Protein AF-A0A1I6TEQ2-F1 (afdb_monomer)

InterPro domains:
  IPR000489 Pterin-binding domain [PF00809] (19-227)
  IPR000489 Pterin-binding domain [PS00792] (18-33)
  IPR000489 Pterin-binding domain [PS00793] (52-65)
  IPR000489 Pterin-binding domain [PS50972] (16-238)
  IPR006390 Dihydropteroate synthase domain [TIGR01496] (18-224)
  IPR011005 Dihydropteroate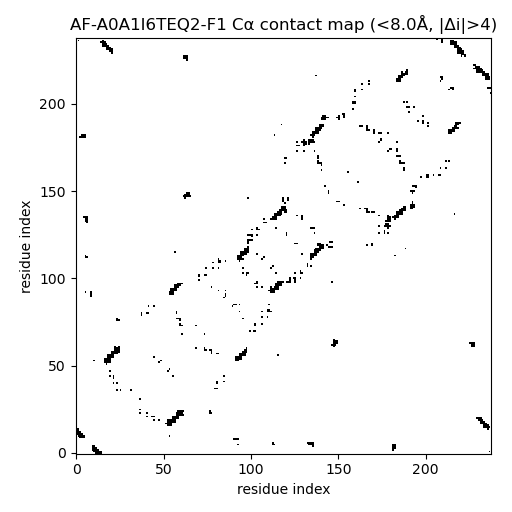 synthase-like superfamily [G3DSA:3.20.20.20] (4-232)
  IPR011005 Dihydropteroate synthase-like superfamily [SSF51717] (9-224)
  IPR045031 Dihydropteroate synthase-like [PTHR20941] (13-222)

Solvent-accessible surface area (backbone atoms only — not comparable to full-atom values): 12936 Å² total; per-residue (Å²): 114,56,72,36,38,30,68,88,42,71,50,83,33,90,62,61,50,35,38,38,65,46,73,42,53,85,64,96,83,64,97,67,56,71,67,52,56,49,53,53,49,52,52,51,49,55,48,39,50,74,76,60,42,58,28,41,33,41,25,29,67,71,67,46,62,72,81,89,73,53,68,65,61,32,43,71,37,39,47,69,55,49,46,52,47,47,69,77,37,72,79,58,45,33,30,34,45,52,58,46,40,74,51,49,51,54,44,45,73,65,63,39,19,29,39,35,20,69,48,46,58,73,34,80,52,39,49,57,45,25,21,75,67,37,19,10,39,39,20,19,26,26,81,84,56,61,87,40,55,77,68,75,84,61,82,65,98,51,59,55,62,49,35,46,52,55,15,51,52,47,42,53,51,30,38,74,64,50,19,45,69,54,22,41,30,31,24,63,41,58,75,37,41,43,49,73,67,57,36,50,48,39,64,77,46,45,65,65,52,36,73,68,74,45,52,32,50,41,65,47,52,89,64,97,65,100,57,87,58,65,57,60,22,50,29,54,76,131

Sequence (238 aa):
MLELAFRGRTVVSDRALIMAIVNRTPDSFYDHGATFAEDRAREAIAHAVAEGADVLDIGGIPASPGPEVTVEEELDRVLPTLEWTREEFPDLVISIDTYRHEVADVVCRAGADLLNDTWQGYDPKMLEVAAKYGAGYVCSHTGGLQPRTDPTRPQYDDVVADVITETTSLAEKAVALGVPREGVLIDPAIDFGKNTYQSLEILGRLQEMIDTGWPVLMAMSTTRTSSARRSASSWTTG

Structure (mmCIF, N/CA/C/O backbone):
data_AF-A0A1I6TEQ2-F1
#
_entry.id   AF-A0A1I6TEQ2-F1
#
loop_
_atom_site.group_PDB
_atom_site.id
_atom_site.type_symbol
_atom_site.label_atom_id
_atom_site.label_alt_id
_atom_site.label_comp_id
_atom_site.label_asym_id
_atom_site.label_entity_id
_atom_site.label_seq_id
_atom_site.pdbx_PDB_ins_code
_atom_site.Cartn_x
_atom_site.Cartn_y
_atom_site.Cartn_z
_atom_site.occupancy
_atom_site.B_iso_or_equiv
_atom_site.auth_seq_id
_atom_site.aut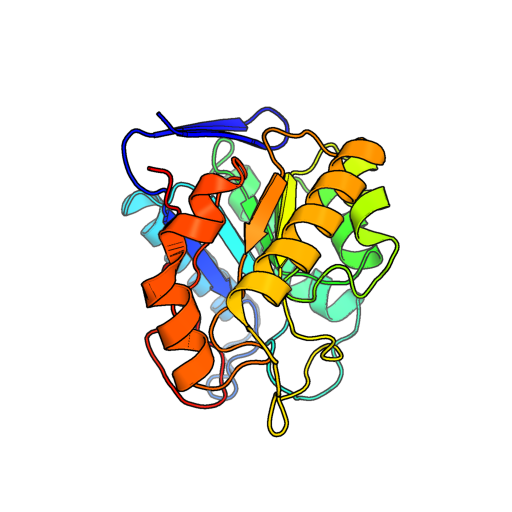h_comp_id
_atom_site.auth_asym_id
_atom_site.auth_atom_id
_atom_site.pdbx_PDB_model_num
ATOM 1 N N . MET A 1 1 ? -12.244 11.591 15.175 1.00 68.31 1 MET A N 1
ATOM 2 C CA . MET A 1 1 ? -11.121 12.052 14.336 1.00 68.31 1 MET A CA 1
ATOM 3 C C . MET A 1 1 ? -10.260 10.847 14.060 1.00 68.31 1 MET A C 1
ATOM 5 O O . MET A 1 1 ? -9.958 10.123 15.002 1.00 68.31 1 MET A O 1
ATOM 9 N N . LEU A 1 2 ? -9.955 10.616 12.789 1.00 76.19 2 LEU A N 1
ATOM 10 C CA . LEU A 1 2 ? -9.024 9.587 12.360 1.00 76.19 2 LEU A CA 1
ATOM 11 C C . LEU A 1 2 ? -7.610 10.079 12.671 1.00 76.19 2 LEU A C 1
ATOM 13 O O . LEU A 1 2 ? -7.235 11.175 12.255 1.00 76.19 2 LEU A O 1
ATOM 17 N N . GLU A 1 3 ? -6.858 9.280 13.415 1.00 87.56 3 GLU A N 1
ATOM 18 C CA . GLU A 1 3 ? -5.454 9.527 13.724 1.00 87.56 3 GLU A CA 1
ATOM 19 C C . GLU A 1 3 ? -4.662 8.296 13.291 1.00 87.56 3 GLU A C 1
ATOM 21 O O . GLU A 1 3 ? -4.842 7.206 13.834 1.00 87.56 3 GLU A O 1
ATOM 26 N N . LEU A 1 4 ? -3.829 8.476 12.270 1.00 91.06 4 LEU A N 1
ATOM 27 C CA . LEU A 1 4 ? -2.920 7.453 11.760 1.00 91.06 4 LEU A CA 1
ATOM 28 C C . LEU A 1 4 ? -1.489 7.904 11.989 1.00 91.06 4 LEU A C 1
ATOM 30 O O . LEU A 1 4 ? -1.213 9.101 11.886 1.00 91.06 4 LEU A O 1
ATOM 34 N N . ALA A 1 5 ? -0.575 6.966 12.236 1.00 92.88 5 ALA A N 1
ATOM 35 C CA . ALA A 1 5 ? 0.844 7.289 12.298 1.00 92.88 5 ALA A CA 1
ATOM 36 C C . ALA A 1 5 ? 1.696 6.313 11.487 1.00 92.88 5 ALA A C 1
ATOM 38 O O . ALA A 1 5 ? 1.574 5.095 11.596 1.00 92.88 5 ALA A O 1
ATOM 39 N N . PHE A 1 6 ? 2.609 6.880 10.704 1.00 93.81 6 PHE A N 1
ATOM 40 C CA . PHE A 1 6 ? 3.504 6.158 9.812 1.00 93.81 6 PHE A CA 1
ATOM 41 C C . PHE A 1 6 ? 4.936 6.617 10.065 1.00 93.81 6 PHE A C 1
ATOM 43 O O . PHE A 1 6 ? 5.311 7.738 9.719 1.00 93.81 6 PHE A O 1
ATOM 50 N N . ARG A 1 7 ? 5.738 5.778 10.732 1.00 93.31 7 ARG A N 1
ATOM 51 C CA . ARG A 1 7 ? 7.148 6.073 11.065 1.00 93.31 7 ARG A CA 1
ATOM 52 C C . ARG A 1 7 ? 7.358 7.455 11.708 1.00 93.31 7 ARG A C 1
ATOM 54 O O . ARG A 1 7 ? 8.306 8.166 11.386 1.00 93.31 7 ARG A O 1
ATOM 61 N N . GLY A 1 8 ? 6.461 7.835 12.621 1.00 87.62 8 GLY A N 1
ATOM 62 C CA . GLY A 1 8 ? 6.505 9.113 13.343 1.00 87.62 8 GLY A CA 1
ATOM 63 C C . GLY A 1 8 ? 5.816 10.291 12.644 1.00 87.62 8 GLY A C 1
ATOM 64 O O . GLY A 1 8 ? 5.765 11.372 13.225 1.00 87.62 8 GLY A O 1
ATOM 65 N N . ARG A 1 9 ? 5.259 10.102 11.440 1.00 92.38 9 ARG A N 1
ATOM 66 C CA . ARG A 1 9 ? 4.391 11.087 10.776 1.00 92.38 9 ARG A CA 1
ATOM 67 C C . ARG A 1 9 ? 2.942 10.794 11.109 1.00 92.38 9 ARG A C 1
ATOM 69 O O . ARG A 1 9 ? 2.446 9.725 10.759 1.00 92.38 9 ARG A O 1
ATOM 76 N N . THR A 1 10 ? 2.281 11.731 11.775 1.00 90.56 10 THR A N 1
ATOM 77 C CA . THR A 1 10 ? 0.880 11.588 12.174 1.00 90.56 10 THR A CA 1
ATOM 78 C C . THR A 1 10 ? -0.027 12.347 11.218 1.00 90.56 10 THR A C 1
ATOM 80 O O . THR A 1 10 ? 0.210 13.523 10.942 1.00 90.56 10 THR A O 1
ATOM 83 N N . VAL A 1 11 ? -1.096 11.698 10.759 1.00 86.06 11 VAL A N 1
ATOM 84 C CA . VAL A 1 11 ? -2.132 12.316 9.931 1.00 86.06 11 VAL A CA 1
ATOM 85 C C . VAL A 1 11 ? -3.424 12.464 10.743 1.00 86.06 11 VAL A C 1
ATOM 87 O O . VAL A 1 11 ? -4.120 11.495 11.041 1.00 86.06 11 VAL A O 1
ATOM 90 N N . VAL A 1 12 ? -3.663 13.723 11.116 1.00 86.44 12 VAL A N 1
ATOM 91 C CA . VAL A 1 12 ? -4.833 14.378 11.732 1.00 86.44 12 VAL A CA 1
ATOM 92 C C . VAL A 1 12 ? -6.051 14.609 10.834 1.00 86.44 12 VAL A C 1
ATOM 94 O O . VAL A 1 12 ? -5.961 15.560 10.059 1.00 86.44 12 VAL A O 1
ATOM 97 N N . SER A 1 13 ? -7.177 13.882 10.890 1.00 83.56 13 SER A N 1
ATOM 98 C CA . SER A 1 13 ? -8.351 14.345 10.120 1.00 83.56 13 SER A CA 1
ATOM 99 C C . SER A 1 13 ? -9.737 14.091 10.714 1.00 83.56 13 SER A C 1
ATOM 101 O O . SER A 1 13 ? -10.006 13.104 11.403 1.00 83.56 13 SER A O 1
ATOM 103 N N . ASP A 1 14 ? -10.642 15.025 10.421 1.00 85.38 14 ASP A N 1
ATOM 104 C CA . ASP A 1 14 ? -12.092 14.925 10.594 1.00 85.38 14 ASP A CA 1
ATOM 105 C C . ASP A 1 14 ? -12.819 14.560 9.285 1.00 85.38 14 ASP A C 1
ATOM 107 O O . ASP A 1 14 ? -14.030 14.337 9.299 1.00 85.38 14 ASP A O 1
ATOM 111 N N . ARG A 1 15 ? -12.080 14.459 8.172 1.00 88.25 15 ARG A N 1
ATOM 112 C CA . ARG A 1 15 ? -12.558 13.998 6.868 1.00 88.25 15 ARG A CA 1
ATOM 113 C C . ARG A 1 15 ? -11.867 12.705 6.453 1.00 88.25 15 ARG A C 1
ATOM 115 O O . ARG A 1 15 ? -10.896 12.254 7.058 1.00 88.25 15 ARG A O 1
ATOM 122 N N . ALA A 1 16 ? -12.349 12.152 5.347 1.00 87.50 16 ALA A N 1
ATOM 123 C CA . ALA A 1 16 ? -11.609 11.149 4.611 1.00 87.50 16 ALA A CA 1
ATOM 124 C C . ALA A 1 16 ? -10.236 11.682 4.200 1.00 87.50 16 ALA A C 1
ATOM 126 O O . ALA A 1 16 ? -10.156 12.772 3.629 1.00 87.50 16 ALA A O 1
ATOM 127 N N . LEU A 1 17 ? -9.180 10.910 4.453 1.00 91.12 17 LEU A N 1
ATOM 128 C CA . LEU A 1 17 ? -7.857 11.208 3.910 1.00 91.12 17 LEU A CA 1
ATOM 129 C C . LEU A 1 17 ? -7.853 10.966 2.402 1.00 91.12 17 LEU A C 1
ATOM 131 O O . LEU A 1 17 ? -8.647 10.170 1.894 1.00 91.12 17 LEU A O 1
ATOM 135 N N . ILE A 1 18 ? -6.950 11.636 1.697 1.00 92.31 18 ILE A N 1
ATOM 136 C CA . ILE A 1 18 ? -6.735 11.473 0.265 1.00 92.31 18 ILE A CA 1
ATOM 137 C C . ILE A 1 18 ? -5.337 10.915 0.049 1.00 92.31 18 ILE A C 1
ATOM 139 O O . ILE A 1 18 ? -4.342 11.535 0.423 1.00 92.31 18 ILE A O 1
ATOM 143 N N . MET A 1 19 ? -5.278 9.746 -0.585 1.00 93.38 19 MET A N 1
ATOM 144 C CA . MET A 1 19 ? -4.032 9.178 -1.084 1.00 93.38 19 MET A CA 1
ATOM 145 C C . MET A 1 19 ? -3.949 9.410 -2.598 1.00 93.38 19 MET A C 1
ATOM 147 O O . MET A 1 19 ? -4.775 8.916 -3.372 1.00 93.38 19 MET A O 1
ATOM 151 N N . ALA A 1 20 ? -2.976 10.220 -3.011 1.00 93.69 20 ALA A N 1
ATOM 152 C CA . ALA A 1 20 ? -2.686 10.500 -4.411 1.00 93.69 20 ALA A CA 1
ATOM 153 C C . ALA A 1 20 ? -1.756 9.427 -4.976 1.00 93.69 20 ALA A C 1
ATOM 155 O O . ALA A 1 20 ? -0.820 9.013 -4.305 1.00 93.69 20 ALA A O 1
ATOM 156 N N . ILE A 1 21 ? -1.996 8.987 -6.210 1.00 91.12 21 ILE A N 1
ATOM 157 C CA . ILE A 1 21 ? -1.295 7.839 -6.797 1.00 91.12 21 ILE A CA 1
ATOM 158 C C . ILE A 1 21 ? -0.445 8.303 -7.972 1.00 91.12 21 ILE A C 1
ATOM 160 O O . ILE A 1 21 ? -0.940 8.974 -8.881 1.00 91.12 21 ILE A O 1
ATOM 164 N N . VAL A 1 22 ? 0.824 7.903 -7.977 1.00 92.00 22 VAL A N 1
ATOM 165 C CA . VAL A 1 22 ? 1.792 8.213 -9.027 1.00 92.00 22 VAL A CA 1
ATOM 166 C C . VAL A 1 22 ? 2.434 6.923 -9.521 1.00 92.00 22 VAL A C 1
ATOM 168 O O . VAL A 1 22 ? 3.310 6.334 -8.892 1.00 92.00 22 VAL A O 1
ATOM 171 N N . ASN A 1 23 ? 1.998 6.488 -10.700 1.00 89.94 23 ASN A N 1
ATOM 172 C CA . ASN A 1 23 ? 2.533 5.297 -11.346 1.00 89.94 23 ASN A CA 1
ATOM 173 C C . ASN A 1 23 ? 3.800 5.634 -12.139 1.00 89.94 23 ASN A C 1
ATOM 175 O O . ASN A 1 23 ? 3.790 6.479 -13.032 1.00 89.94 23 ASN A O 1
ATOM 179 N N . ARG A 1 24 ? 4.880 4.912 -11.851 1.00 88.38 24 ARG A N 1
ATOM 180 C CA . ARG A 1 24 ? 6.188 4.970 -12.514 1.00 88.38 24 ARG A CA 1
ATOM 181 C C . ARG A 1 24 ? 6.329 3.876 -13.573 1.00 88.38 24 ARG A C 1
ATOM 183 O O . ARG A 1 24 ? 7.369 3.238 -13.701 1.00 88.38 24 ARG A O 1
ATOM 190 N N . THR A 1 25 ? 5.268 3.632 -14.335 1.00 71.50 25 THR A N 1
ATOM 191 C CA . THR A 1 25 ? 5.274 2.653 -15.428 1.00 71.50 25 THR A CA 1
ATOM 192 C C . THR A 1 25 ? 5.646 3.325 -16.749 1.00 71.50 25 THR A C 1
ATOM 194 O O . THR A 1 25 ? 5.174 4.436 -16.989 1.00 71.50 25 THR A O 1
ATOM 197 N N . PRO A 1 26 ? 6.424 2.679 -17.637 1.00 64.19 26 PRO A N 1
ATOM 198 C CA . PRO A 1 26 ? 6.682 3.223 -18.966 1.00 64.19 26 PRO A CA 1
ATOM 199 C C . PRO A 1 26 ? 5.361 3.437 -19.717 1.00 64.19 26 PRO A C 1
ATOM 201 O O . PRO A 1 26 ? 4.615 2.482 -19.947 1.00 64.19 26 PRO A O 1
ATOM 204 N N . ASP A 1 27 ? 5.056 4.677 -20.101 1.00 54.78 27 ASP A N 1
ATOM 205 C CA . ASP A 1 27 ? 3.944 4.938 -21.011 1.00 54.78 2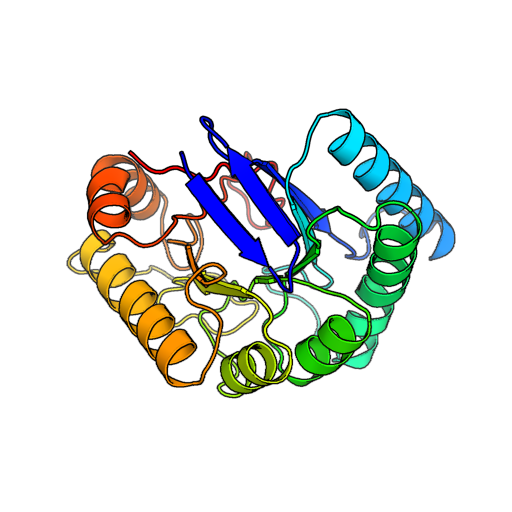7 ASP A CA 1
ATOM 206 C C . ASP A 1 27 ? 4.325 4.380 -22.388 1.00 54.78 27 ASP A C 1
ATOM 208 O O . ASP A 1 27 ? 5.260 4.846 -23.034 1.00 54.78 27 ASP A O 1
ATOM 212 N N . SER A 1 28 ? 3.572 3.386 -22.860 1.00 42.84 28 SER A N 1
ATOM 213 C CA . SER A 1 28 ? 3.769 2.719 -24.160 1.00 42.84 28 SER A CA 1
ATOM 214 C C . SER A 1 28 ? 3.662 3.639 -25.391 1.00 42.84 28 SER A C 1
ATOM 216 O O . SER A 1 28 ? 3.808 3.161 -26.514 1.00 42.84 28 SER A O 1
ATOM 218 N N . PHE A 1 29 ? 3.421 4.944 -25.209 1.00 40.31 29 PHE A N 1
ATOM 219 C CA . PHE A 1 29 ? 3.109 5.879 -26.291 1.00 40.31 29 PHE A CA 1
ATOM 220 C C . PHE A 1 29 ? 4.031 7.093 -26.452 1.00 40.31 29 PHE A C 1
ATOM 222 O O . PHE A 1 29 ? 3.880 7.783 -27.456 1.00 40.31 29 PHE A O 1
ATOM 229 N N . TYR A 1 30 ? 5.003 7.356 -25.570 1.00 39.97 30 TYR A N 1
ATOM 230 C CA . TYR A 1 30 ? 5.911 8.498 -25.760 1.00 39.97 30 TYR A CA 1
ATOM 231 C C . TYR A 1 30 ? 7.331 8.216 -25.256 1.00 39.97 30 TYR A C 1
ATOM 233 O O . TYR A 1 30 ? 7.634 8.309 -24.070 1.00 39.97 30 TYR A O 1
ATOM 241 N N . ASP A 1 31 ? 8.215 7.912 -26.205 1.00 44.19 31 ASP A N 1
ATOM 242 C CA . ASP A 1 31 ? 9.659 7.742 -26.029 1.00 44.19 31 ASP A CA 1
ATOM 243 C C . ASP A 1 31 ? 10.355 9.115 -25.890 1.00 44.19 31 ASP A C 1
ATOM 245 O O . ASP A 1 31 ? 11.035 9.603 -26.792 1.00 44.19 31 ASP A O 1
ATOM 249 N N . HIS A 1 32 ? 10.103 9.808 -24.775 1.00 50.75 32 HIS A N 1
ATOM 250 C CA . HIS A 1 32 ? 10.758 11.081 -24.429 1.00 50.75 32 HIS A CA 1
ATOM 251 C C . HIS A 1 32 ? 11.896 10.916 -23.398 1.00 50.75 32 HIS A C 1
ATOM 253 O O . HIS A 1 32 ? 12.432 11.907 -22.903 1.00 50.75 32 HIS A O 1
ATOM 259 N N . GLY A 1 33 ? 12.310 9.675 -23.115 1.00 56.41 33 GLY A N 1
ATOM 260 C CA . GLY A 1 33 ? 13.410 9.347 -22.201 1.00 56.41 33 GLY A CA 1
ATOM 261 C C . GLY A 1 33 ? 13.037 9.354 -20.709 1.00 56.41 33 GLY A C 1
ATOM 262 O O . GLY A 1 33 ? 11.980 9.838 -20.306 1.00 56.41 33 GLY A O 1
ATOM 263 N N . ALA A 1 34 ? 13.930 8.805 -19.875 1.00 59.72 34 ALA A N 1
ATOM 264 C CA . ALA A 1 34 ? 13.727 8.634 -18.429 1.00 59.72 34 ALA A CA 1
ATOM 265 C C . ALA A 1 34 ? 13.519 9.963 -17.676 1.00 59.72 34 ALA A C 1
ATOM 267 O O . ALA A 1 34 ? 12.654 10.052 -16.807 1.00 59.72 34 ALA A O 1
ATOM 268 N N . THR A 1 35 ? 14.244 11.016 -18.066 1.00 60.72 35 THR A N 1
ATOM 269 C CA . THR A 1 35 ? 14.161 12.347 -17.440 1.00 60.72 35 THR A CA 1
ATOM 270 C C . THR A 1 35 ? 12.784 12.986 -17.614 1.00 60.72 35 THR A C 1
ATOM 272 O O . THR A 1 35 ? 12.240 13.544 -16.670 1.00 60.72 35 THR A O 1
ATOM 275 N N . PHE A 1 36 ? 12.157 12.835 -18.785 1.00 63.16 36 PHE A N 1
ATOM 276 C CA . PHE A 1 36 ? 10.814 13.373 -19.014 1.00 63.16 36 PHE A CA 1
ATOM 277 C C . PHE A 1 36 ? 9.763 12.673 -18.149 1.00 63.16 36 PHE A C 1
ATOM 279 O O . PHE A 1 36 ? 8.865 13.314 -17.607 1.00 63.16 36 PHE A O 1
ATOM 286 N N . ALA A 1 37 ? 9.878 11.351 -17.997 1.00 74.88 37 ALA A N 1
ATOM 287 C CA . ALA A 1 37 ? 8.998 10.604 -17.111 1.00 74.88 37 ALA A CA 1
ATOM 288 C C . ALA A 1 37 ? 9.181 11.046 -15.651 1.00 74.88 37 ALA A C 1
ATOM 290 O O . ALA A 1 37 ? 8.193 11.199 -14.936 1.00 74.88 37 ALA A O 1
ATOM 291 N N . GLU A 1 38 ? 10.419 11.257 -15.189 1.00 82.88 38 GLU A N 1
ATOM 292 C CA . GLU A 1 38 ? 10.717 11.825 -13.863 1.00 82.88 38 GLU A CA 1
ATOM 293 C C . GLU A 1 38 ? 10.070 13.192 -13.648 1.00 82.88 38 GLU A C 1
ATOM 295 O O . GLU A 1 38 ? 9.311 13.338 -12.692 1.00 82.88 38 GLU A O 1
ATOM 300 N N . ASP A 1 39 ? 10.281 14.147 -14.552 1.00 86.50 39 ASP A N 1
ATOM 301 C CA . ASP A 1 39 ? 9.738 15.501 -14.409 1.00 86.50 39 ASP A CA 1
ATOM 302 C C . ASP A 1 39 ? 8.206 15.499 -14.340 1.00 86.50 39 ASP A C 1
ATOM 304 O O . ASP A 1 39 ? 7.626 16.137 -13.463 1.00 86.50 39 ASP A O 1
ATOM 308 N N . ARG A 1 40 ? 7.532 14.687 -15.168 1.00 87.75 40 ARG A N 1
ATOM 309 C CA . ARG A 1 40 ? 6.067 14.545 -15.095 1.00 87.75 40 ARG A CA 1
ATOM 310 C C . ARG A 1 40 ? 5.582 13.997 -13.757 1.00 87.75 40 ARG A C 1
ATOM 312 O O . ARG A 1 40 ? 4.533 14.423 -13.279 1.00 87.75 40 ARG A O 1
ATOM 319 N N . ALA A 1 41 ? 6.295 13.040 -13.162 1.00 90.25 41 ALA A N 1
ATOM 320 C CA . ALA A 1 41 ? 5.917 12.542 -11.842 1.00 90.25 41 ALA A CA 1
ATOM 321 C C . ALA A 1 41 ? 6.139 13.604 -10.771 1.00 90.25 41 ALA A C 1
ATOM 323 O O . ALA A 1 41 ? 5.262 13.787 -9.937 1.00 90.25 41 ALA A O 1
ATOM 324 N N . ARG A 1 42 ? 7.250 14.346 -10.823 1.00 93.81 42 ARG A N 1
ATOM 325 C CA . ARG A 1 42 ? 7.508 15.458 -9.898 1.00 93.81 42 ARG A CA 1
ATOM 326 C C . ARG A 1 42 ? 6.417 16.522 -9.975 1.00 93.81 42 ARG A C 1
ATOM 328 O O . ARG A 1 42 ? 5.894 16.929 -8.943 1.00 93.81 42 ARG A O 1
ATOM 335 N N . GLU A 1 43 ? 6.021 16.912 -11.186 1.00 93.81 43 GLU A N 1
ATOM 336 C CA . GLU A 1 43 ? 4.910 17.843 -11.415 1.00 93.81 43 GLU A CA 1
ATOM 337 C C . GLU A 1 43 ? 3.587 17.304 -10.856 1.00 93.81 43 GLU A C 1
ATOM 339 O O . GLU A 1 43 ? 2.873 18.030 -10.165 1.00 93.81 43 GLU A O 1
ATOM 344 N N . ALA A 1 44 ? 3.270 16.029 -11.106 1.00 92.44 44 ALA A N 1
ATOM 345 C CA . ALA A 1 44 ? 2.056 15.397 -10.591 1.00 92.44 44 ALA A CA 1
ATOM 346 C C . ALA A 1 44 ? 2.037 15.335 -9.055 1.00 92.44 44 ALA A C 1
ATOM 348 O O . ALA A 1 44 ? 1.001 15.594 -8.447 1.00 92.44 44 ALA A O 1
ATOM 349 N N . ILE A 1 45 ? 3.179 15.038 -8.429 1.00 95.38 45 ILE A N 1
ATOM 350 C CA . ILE A 1 45 ? 3.332 15.007 -6.969 1.00 95.38 45 ILE A CA 1
ATOM 351 C C . ILE A 1 45 ? 3.157 16.407 -6.393 1.00 95.38 45 ILE A C 1
ATOM 353 O O . ILE A 1 45 ? 2.338 16.595 -5.498 1.00 95.38 45 ILE A O 1
ATOM 357 N N . ALA A 1 46 ? 3.869 17.400 -6.929 1.00 96.50 46 ALA A N 1
ATOM 358 C CA . ALA A 1 46 ? 3.759 18.781 -6.471 1.00 96.50 46 ALA A CA 1
ATOM 359 C C . ALA A 1 46 ? 2.321 19.303 -6.600 1.00 96.50 46 ALA A C 1
ATOM 361 O O . ALA A 1 46 ? 1.817 19.973 -5.699 1.00 96.50 46 ALA A O 1
ATOM 362 N N . HIS A 1 47 ? 1.636 18.954 -7.692 1.00 95.44 47 HIS A N 1
ATOM 363 C CA . HIS A 1 47 ? 0.230 19.285 -7.877 1.00 95.44 47 HIS A CA 1
ATOM 364 C C . HIS A 1 47 ? -0.667 18.593 -6.844 1.00 95.44 47 HIS A C 1
ATOM 366 O O . HIS A 1 47 ? -1.456 19.271 -6.195 1.00 95.44 47 HIS A O 1
ATOM 372 N N . ALA A 1 48 ? -0.509 17.284 -6.626 1.00 93.81 48 ALA A N 1
ATOM 373 C CA . ALA A 1 48 ? -1.291 16.541 -5.639 1.00 93.81 48 ALA A CA 1
ATOM 374 C C . ALA A 1 48 ? -1.102 17.078 -4.211 1.00 93.81 48 ALA A C 1
ATOM 376 O O . ALA A 1 48 ? -2.072 17.230 -3.471 1.00 93.81 48 ALA A O 1
ATOM 377 N N . VAL A 1 49 ? 0.132 17.423 -3.833 1.00 95.12 49 VAL A N 1
ATOM 378 C CA . VAL A 1 49 ? 0.425 18.060 -2.541 1.00 95.12 49 VAL A CA 1
ATOM 379 C C . VAL A 1 49 ? -0.255 19.429 -2.449 1.00 95.12 49 VAL A C 1
ATOM 381 O O . VAL A 1 49 ? -0.873 19.736 -1.432 1.00 95.12 49 VAL A O 1
ATOM 384 N N . ALA A 1 50 ? -0.215 20.236 -3.515 1.00 95.62 50 ALA A N 1
ATOM 385 C CA . ALA A 1 50 ? -0.896 21.531 -3.555 1.00 95.62 50 ALA A CA 1
ATOM 386 C C . ALA A 1 50 ? -2.432 21.414 -3.474 1.00 95.62 50 ALA A C 1
ATOM 388 O O . ALA A 1 50 ? -3.083 22.311 -2.938 1.00 95.62 50 ALA A O 1
ATOM 389 N N . GLU A 1 51 ? -3.010 20.315 -3.967 1.00 94.31 51 GLU A N 1
ATOM 390 C CA . GLU A 1 51 ? -4.438 19.995 -3.830 1.00 94.31 51 GLU A CA 1
ATOM 391 C C . GLU A 1 51 ? -4.806 19.390 -2.463 1.00 94.31 51 GLU A C 1
ATOM 393 O O . GLU A 1 51 ? -5.987 19.186 -2.177 1.00 94.31 51 GLU A O 1
ATOM 398 N N . GLY A 1 52 ? -3.822 19.160 -1.588 1.00 92.62 52 GLY A N 1
ATOM 399 C CA . GLY A 1 52 ? -4.039 18.685 -0.223 1.00 92.62 52 GLY A CA 1
ATOM 400 C C . GLY A 1 52 ? -4.066 17.164 -0.081 1.00 92.62 52 GLY A C 1
ATOM 401 O O . GLY A 1 52 ? -4.786 16.655 0.779 1.00 92.62 52 GLY A O 1
ATOM 402 N N . ALA A 1 53 ? -3.311 16.433 -0.908 1.00 92.50 53 ALA A N 1
ATOM 403 C CA . ALA A 1 53 ? -3.065 15.011 -0.682 1.00 92.50 53 ALA A CA 1
ATOM 404 C C . ALA A 1 53 ? -2.404 14.785 0.689 1.00 92.50 53 ALA A C 1
ATOM 406 O O . ALA A 1 53 ? -1.395 15.410 1.014 1.00 92.50 53 ALA A O 1
ATOM 407 N N . ASP A 1 54 ? -2.968 13.872 1.479 1.00 94.19 54 ASP A N 1
ATOM 408 C CA . ASP A 1 54 ? -2.468 13.536 2.817 1.00 94.19 54 ASP A CA 1
ATOM 409 C C . ASP A 1 54 ? -1.393 12.436 2.754 1.00 94.19 54 ASP A C 1
ATOM 411 O O . ASP A 1 54 ? -0.505 12.356 3.604 1.00 94.19 54 ASP A O 1
ATOM 415 N N . VAL A 1 55 ? -1.481 11.583 1.729 1.00 95.44 55 VAL A N 1
ATOM 416 C CA . VAL A 1 55 ? -0.544 10.492 1.449 1.00 95.44 55 VAL A CA 1
ATOM 417 C C . VAL A 1 55 ? -0.237 10.470 -0.047 1.00 95.44 55 VAL A C 1
ATOM 419 O O . VAL A 1 55 ? -1.127 10.682 -0.873 1.00 95.44 55 VAL A O 1
ATOM 422 N N . LEU A 1 56 ? 1.006 10.176 -0.411 1.00 96.75 56 LEU A N 1
ATOM 423 C CA . LEU A 1 56 ? 1.392 9.863 -1.786 1.00 96.75 56 LEU A CA 1
ATOM 424 C C . LEU A 1 56 ? 1.699 8.372 -1.905 1.00 96.75 56 LEU A C 1
ATOM 426 O O . LEU A 1 56 ? 2.478 7.869 -1.112 1.00 96.75 56 LEU A O 1
ATOM 430 N N . ASP A 1 57 ? 1.159 7.690 -2.906 1.00 97.06 57 ASP A N 1
ATOM 431 C CA . ASP A 1 57 ? 1.454 6.294 -3.228 1.00 97.06 57 ASP A CA 1
ATOM 432 C C . ASP A 1 57 ? 2.192 6.195 -4.566 1.00 97.06 57 ASP A C 1
ATOM 434 O O . ASP A 1 57 ? 1.716 6.694 -5.591 1.00 97.06 57 ASP A O 1
ATOM 438 N N . ILE A 1 58 ? 3.378 5.586 -4.558 1.00 96.19 58 ILE A N 1
ATOM 439 C CA . ILE A 1 58 ? 4.232 5.437 -5.741 1.00 96.19 58 ILE A CA 1
ATOM 440 C C . ILE A 1 58 ? 4.289 3.959 -6.129 1.00 96.19 58 ILE A C 1
ATOM 442 O O . ILE A 1 58 ? 4.762 3.132 -5.354 1.00 96.19 58 ILE A O 1
ATOM 446 N N . GLY A 1 59 ? 3.865 3.633 -7.352 1.00 94.56 59 GLY A N 1
ATOM 447 C CA . GLY A 1 59 ? 3.870 2.262 -7.877 1.00 94.56 59 GLY A CA 1
ATOM 448 C C . GLY A 1 59 ? 4.801 2.095 -9.076 1.00 94.56 59 GLY A C 1
ATOM 449 O O . GLY A 1 59 ? 4.713 2.850 -10.043 1.00 94.56 59 GLY A O 1
ATOM 450 N N . GLY A 1 60 ? 5.693 1.102 -9.050 1.00 91.31 60 GLY A N 1
ATOM 451 C CA . GLY A 1 60 ? 6.650 0.829 -10.141 1.00 91.31 60 GLY A CA 1
ATOM 452 C C . GLY A 1 60 ? 6.164 -0.182 -11.185 1.00 91.31 60 GLY A C 1
ATOM 453 O O . GLY A 1 60 ? 6.733 -0.294 -12.280 1.00 91.31 60 GLY A O 1
ATOM 454 N N . ILE A 1 61 ? 5.114 -0.937 -10.861 1.00 90.50 61 ILE A N 1
ATOM 455 C CA . ILE A 1 61 ? 4.639 -2.072 -11.654 1.00 90.50 61 ILE A CA 1
ATOM 456 C C . ILE A 1 61 ? 3.124 -1.975 -11.835 1.00 90.50 61 ILE A C 1
ATOM 458 O O . ILE A 1 61 ? 2.403 -1.785 -10.860 1.00 90.50 61 ILE A O 1
ATOM 462 N N . PRO A 1 62 ? 2.604 -2.155 -13.063 1.00 87.81 62 PRO A N 1
ATOM 463 C CA . PRO A 1 62 ? 1.168 -2.222 -13.258 1.00 87.81 62 PRO A CA 1
ATOM 464 C C . PRO A 1 62 ? 0.617 -3.524 -12.671 1.00 87.81 62 PRO A C 1
ATOM 466 O O . PRO A 1 62 ? 1.170 -4.606 -12.887 1.00 87.81 62 PRO A O 1
ATOM 469 N N . ALA A 1 63 ? -0.532 -3.430 -12.008 1.00 86.00 63 ALA A N 1
ATOM 470 C CA . ALA A 1 63 ? -1.234 -4.598 -11.486 1.00 86.00 63 ALA A CA 1
ATOM 471 C C . ALA A 1 63 ? -1.747 -5.546 -12.590 1.00 86.00 63 ALA A C 1
ATOM 473 O O . ALA A 1 63 ? -2.025 -6.710 -12.321 1.00 86.00 63 ALA A O 1
ATOM 474 N N . SER A 1 64 ? -1.863 -5.067 -13.833 1.00 86.44 64 SER A N 1
ATOM 475 C CA . SER A 1 64 ? -2.275 -5.877 -14.979 1.00 86.44 64 SER A CA 1
ATOM 476 C C . SER A 1 64 ? -1.178 -6.855 -15.432 1.00 86.44 64 SER A C 1
ATOM 478 O O . SER A 1 64 ? 0.022 -6.579 -15.262 1.00 86.44 64 SER A O 1
ATOM 480 N N . PRO A 1 65 ? -1.561 -7.956 -16.105 1.00 86.44 65 PRO A N 1
ATOM 481 C CA . PRO A 1 65 ? -0.614 -8.832 -16.781 1.00 86.44 65 PRO A CA 1
ATOM 482 C C . PRO A 1 65 ? 0.300 -8.066 -17.738 1.00 86.44 65 PRO A C 1
ATOM 484 O O . PRO A 1 65 ? -0.082 -7.063 -18.345 1.00 86.44 65 PRO A O 1
ATOM 487 N N . GLY A 1 66 ? 1.532 -8.539 -17.884 1.00 87.12 66 GLY A N 1
ATOM 488 C CA . GLY A 1 66 ? 2.504 -7.935 -18.783 1.00 87.12 66 GLY A CA 1
ATOM 489 C C . GLY A 1 66 ? 3.863 -8.620 -18.695 1.00 87.12 66 GLY A C 1
ATOM 490 O O . GLY A 1 66 ? 3.983 -9.638 -18.013 1.00 87.12 66 GLY A O 1
ATOM 491 N N . PRO A 1 67 ? 4.887 -8.068 -19.368 1.00 88.56 67 PRO A N 1
ATOM 492 C CA . PRO A 1 67 ? 6.239 -8.599 -19.275 1.00 88.56 67 PRO A CA 1
ATOM 493 C C . PRO A 1 67 ? 6.710 -8.595 -17.822 1.00 88.56 67 PRO A C 1
ATOM 495 O O . PRO A 1 67 ? 6.293 -7.742 -17.024 1.00 88.56 67 PRO A O 1
ATOM 498 N N . GLU A 1 68 ? 7.570 -9.555 -17.497 1.00 89.44 68 GLU A N 1
ATOM 499 C CA . GLU A 1 68 ? 8.253 -9.599 -16.211 1.00 89.44 68 GLU A CA 1
ATOM 500 C C . GLU A 1 68 ? 8.969 -8.268 -15.964 1.00 89.44 68 GLU A C 1
ATOM 502 O O . GLU A 1 68 ? 9.494 -7.653 -16.890 1.00 89.44 68 GLU A O 1
ATOM 507 N N . VAL A 1 69 ? 8.902 -7.802 -14.719 1.00 92.00 69 VAL A N 1
ATOM 508 C CA . VAL A 1 69 ? 9.659 -6.641 -14.251 1.00 92.00 69 VAL A CA 1
ATOM 509 C C . VAL A 1 69 ? 10.517 -7.146 -13.108 1.00 92.00 69 VAL A C 1
ATOM 511 O O . VAL A 1 69 ? 9.957 -7.708 -12.161 1.00 92.00 69 VAL A O 1
ATOM 514 N N . THR A 1 70 ? 11.836 -7.012 -13.192 1.00 95.50 70 THR A N 1
ATOM 515 C CA . THR A 1 70 ? 12.732 -7.502 -12.132 1.00 95.50 70 THR A CA 1
ATOM 516 C C . THR A 1 70 ? 12.640 -6.624 -10.880 1.00 95.50 7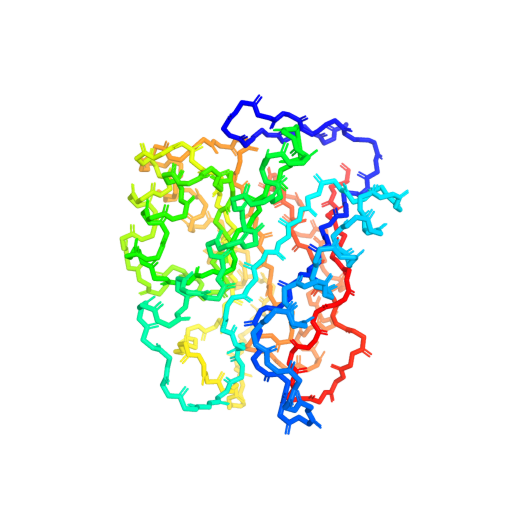0 THR A C 1
ATOM 518 O O . THR A 1 70 ? 11.973 -5.588 -10.879 1.00 95.50 70 THR A O 1
ATOM 521 N N . VAL A 1 71 ? 13.272 -7.052 -9.785 1.00 96.94 71 VAL A N 1
ATOM 522 C CA . VAL A 1 71 ? 13.381 -6.235 -8.564 1.00 96.94 71 VAL A CA 1
ATOM 523 C C . VAL A 1 71 ? 14.149 -4.946 -8.860 1.00 96.94 71 VAL A C 1
ATOM 525 O O . VAL A 1 71 ? 13.731 -3.868 -8.452 1.00 96.94 71 VAL A O 1
ATOM 528 N N . GLU A 1 72 ? 15.241 -5.045 -9.616 1.00 96.88 72 GLU A N 1
ATOM 529 C CA . GLU A 1 72 ? 16.078 -3.911 -10.009 1.00 96.88 72 GLU A CA 1
ATOM 530 C C . GLU A 1 72 ? 15.297 -2.912 -10.864 1.00 96.88 72 GLU A C 1
ATOM 532 O O . GLU A 1 72 ? 15.307 -1.722 -10.574 1.00 96.88 72 GLU A O 1
ATOM 537 N N . GLU A 1 73 ? 14.546 -3.387 -11.860 1.00 95.06 73 GLU A N 1
ATOM 538 C CA . GLU A 1 73 ? 13.741 -2.512 -12.718 1.00 95.06 73 GLU A CA 1
ATOM 539 C C . GLU A 1 73 ? 12.613 -1.804 -11.957 1.00 95.06 73 GLU A C 1
ATOM 541 O O . GLU A 1 73 ? 12.246 -0.679 -12.294 1.00 95.06 73 GLU A O 1
ATOM 546 N N . GLU A 1 74 ? 12.021 -2.456 -10.956 1.00 95.81 74 GLU A N 1
ATOM 547 C CA . GLU A 1 74 ? 11.031 -1.833 -10.077 1.00 95.81 74 GLU A CA 1
ATOM 548 C C . GLU A 1 74 ? 11.670 -0.739 -9.218 1.00 95.81 74 GLU A C 1
ATOM 550 O O . GLU A 1 74 ? 11.139 0.371 -9.148 1.00 95.81 74 GLU A O 1
ATOM 555 N N . LEU A 1 75 ? 12.839 -1.019 -8.634 1.00 96.69 75 LEU A N 1
ATOM 556 C CA . LEU A 1 75 ? 13.606 -0.057 -7.844 1.00 96.69 75 LEU A CA 1
ATOM 557 C C . LEU A 1 75 ? 14.044 1.153 -8.672 1.00 96.69 75 LEU A C 1
ATOM 559 O O . LEU A 1 75 ? 13.832 2.282 -8.231 1.00 96.69 75 LEU A O 1
ATOM 563 N N . ASP A 1 76 ? 14.555 0.940 -9.886 1.00 94.50 76 ASP A N 1
ATOM 564 C CA . ASP A 1 76 ? 14.949 2.007 -10.816 1.00 94.50 76 ASP A CA 1
ATOM 565 C C . ASP A 1 76 ? 13.778 2.946 -11.148 1.00 94.50 76 ASP A C 1
ATOM 567 O O . ASP A 1 76 ? 13.967 4.133 -11.422 1.00 94.50 76 ASP A O 1
ATOM 571 N N . ARG A 1 77 ? 12.541 2.438 -11.105 1.00 93.38 77 ARG A N 1
ATOM 572 C CA . ARG A 1 77 ? 11.333 3.233 -11.362 1.00 93.38 77 ARG A CA 1
ATOM 573 C C . ARG A 1 77 ? 10.898 4.055 -10.156 1.00 93.38 77 ARG A C 1
ATOM 575 O O . ARG A 1 77 ? 10.464 5.196 -10.348 1.00 93.38 77 ARG A O 1
ATOM 582 N N . VAL A 1 78 ? 10.961 3.485 -8.950 1.00 95.88 78 VAL A N 1
ATOM 583 C CA . VAL A 1 78 ? 10.370 4.090 -7.742 1.00 95.88 78 VAL A CA 1
ATOM 584 C C . VAL A 1 78 ? 11.365 4.891 -6.908 1.00 95.88 78 VAL A C 1
ATOM 586 O O . VAL A 1 78 ? 10.991 5.953 -6.412 1.00 95.88 78 VAL A O 1
ATOM 589 N N . LEU A 1 79 ? 12.622 4.447 -6.779 1.00 96.56 79 LEU A N 1
ATOM 590 C CA . LEU A 1 79 ? 13.594 5.071 -5.873 1.00 96.56 79 LEU A CA 1
ATOM 591 C C . LEU A 1 79 ? 13.877 6.540 -6.201 1.00 96.56 79 LEU A C 1
ATOM 593 O O . LEU A 1 79 ? 13.744 7.351 -5.286 1.00 96.56 79 LEU A O 1
ATOM 597 N N . PRO A 1 80 ? 14.152 6.937 -7.462 1.00 95.38 80 PRO A N 1
ATOM 598 C CA . PRO A 1 80 ? 14.435 8.342 -7.761 1.00 95.38 80 PRO A CA 1
ATOM 599 C C . PRO A 1 80 ? 13.265 9.269 -7.413 1.00 95.38 80 PRO A C 1
ATOM 601 O O . PRO A 1 80 ? 13.455 10.418 -7.016 1.00 95.38 80 PR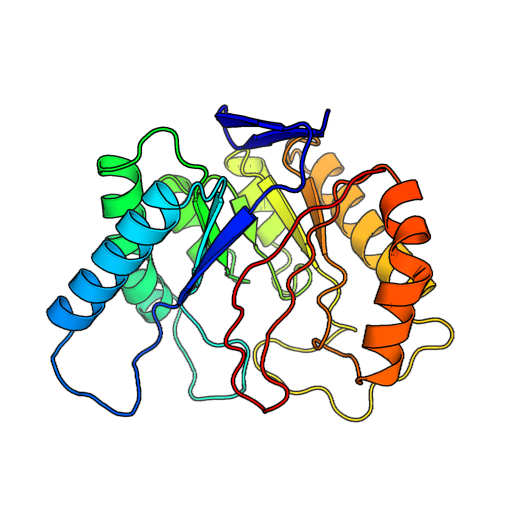O A O 1
ATOM 604 N N . THR A 1 81 ? 12.033 8.765 -7.549 1.00 96.00 81 THR A N 1
ATOM 605 C CA . THR A 1 81 ? 10.820 9.525 -7.219 1.00 96.00 81 THR A CA 1
ATOM 606 C C . THR A 1 81 ? 10.612 9.590 -5.710 1.00 96.00 81 THR A C 1
ATOM 608 O O . THR A 1 81 ? 10.302 10.661 -5.194 1.00 96.00 81 THR A O 1
ATOM 611 N N . LEU A 1 82 ? 10.819 8.480 -4.996 1.00 97.75 82 LEU A N 1
ATOM 612 C CA . LEU A 1 82 ? 10.743 8.424 -3.537 1.00 97.75 82 LEU A CA 1
ATOM 613 C C . LEU A 1 82 ? 11.756 9.372 -2.885 1.00 97.75 82 LEU A C 1
ATOM 615 O O . LEU A 1 82 ? 11.369 10.184 -2.049 1.00 97.75 82 LEU A O 1
ATOM 619 N N . GLU A 1 83 ? 13.028 9.284 -3.276 1.00 97.81 83 GLU A N 1
ATOM 620 C CA . GLU A 1 83 ? 14.113 10.084 -2.696 1.00 97.81 83 GLU A CA 1
ATOM 621 C C . GLU A 1 83 ? 13.872 11.579 -2.913 1.00 97.81 83 GLU A C 1
ATOM 623 O O . GLU A 1 83 ? 13.900 12.351 -1.955 1.00 97.81 83 GLU A O 1
ATOM 628 N N . TRP A 1 84 ? 13.528 11.971 -4.144 1.00 97.50 84 TRP A N 1
ATOM 629 C CA . TRP A 1 84 ? 13.182 13.355 -4.453 1.00 97.50 84 TRP A CA 1
ATOM 630 C C . TRP A 1 84 ? 11.959 13.838 -3.662 1.00 97.50 84 TRP A C 1
ATOM 632 O O . TRP A 1 84 ? 11.981 14.928 -3.097 1.00 97.50 84 TRP A O 1
ATOM 642 N N . THR A 1 85 ? 10.901 13.025 -3.576 1.00 97.62 85 THR A N 1
ATOM 643 C CA . THR A 1 85 ? 9.682 13.400 -2.837 1.00 97.62 85 THR A CA 1
ATOM 644 C C . THR A 1 85 ? 9.980 13.582 -1.358 1.00 97.62 85 THR A C 1
ATOM 646 O O . THR A 1 85 ? 9.469 14.507 -0.736 1.00 97.62 85 THR A O 1
ATOM 649 N N . ARG A 1 86 ? 10.806 12.704 -0.780 1.00 97.12 86 ARG A N 1
ATOM 650 C CA . ARG A 1 86 ? 11.194 12.802 0.623 1.00 97.12 86 ARG A CA 1
ATOM 651 C C . ARG A 1 86 ? 12.011 14.063 0.899 1.00 97.12 86 ARG A C 1
ATOM 653 O O . ARG A 1 86 ? 11.844 14.647 1.966 1.00 97.12 86 ARG A O 1
ATOM 660 N N . GLU A 1 87 ? 12.884 14.458 -0.025 1.00 97.75 87 GLU A N 1
ATOM 661 C CA . GLU A 1 87 ? 13.664 15.693 0.082 1.00 97.75 87 GLU A CA 1
ATOM 662 C C . GLU A 1 87 ? 12.772 16.940 -0.013 1.00 97.75 87 GLU A C 1
ATOM 664 O O . GLU A 1 87 ? 12.863 17.819 0.842 1.00 97.75 87 GLU A O 1
ATOM 669 N N . GLU A 1 88 ? 11.877 16.992 -1.002 1.00 98.00 88 GLU A N 1
ATOM 670 C CA . GLU A 1 88 ? 11.015 18.155 -1.262 1.00 98.00 88 GLU A CA 1
ATOM 671 C C . GLU A 1 88 ? 9.869 18.288 -0.239 1.00 98.00 88 GLU A C 1
ATOM 673 O O . GLU A 1 88 ? 9.508 19.392 0.172 1.00 98.00 88 GLU A O 1
ATOM 678 N N . PHE A 1 89 ? 9.307 17.161 0.212 1.00 97.00 89 PHE A N 1
ATOM 679 C CA . PHE A 1 89 ? 8.149 17.092 1.108 1.00 97.00 89 PHE A CA 1
ATOM 680 C C . PHE A 1 89 ? 8.457 16.215 2.340 1.00 97.00 89 PHE A C 1
ATOM 682 O O . PHE A 1 89 ? 7.949 15.095 2.472 1.00 97.00 89 PHE A O 1
ATOM 689 N N . PRO A 1 90 ? 9.282 16.699 3.289 1.00 95.31 90 PRO A N 1
ATOM 690 C CA . PRO A 1 90 ? 9.793 15.892 4.403 1.00 95.31 90 PRO A CA 1
ATOM 691 C C . PRO A 1 90 ? 8.702 15.336 5.331 1.00 95.31 90 PRO A C 1
ATOM 693 O O . PRO A 1 90 ? 8.873 14.244 5.890 1.00 95.31 90 PRO A O 1
ATOM 696 N N . ASP A 1 91 ? 7.576 16.043 5.443 1.00 94.38 91 ASP A N 1
ATOM 697 C CA . ASP A 1 91 ? 6.452 15.699 6.320 1.00 94.38 91 ASP A CA 1
ATOM 698 C C . ASP A 1 91 ? 5.356 14.875 5.624 1.00 94.38 91 ASP A C 1
ATOM 700 O O . ASP A 1 91 ? 4.492 14.319 6.299 1.00 94.38 91 ASP A O 1
ATOM 704 N N . LEU A 1 92 ? 5.392 14.753 4.292 1.00 96.06 92 LEU A N 1
ATOM 705 C CA . LEU A 1 92 ? 4.406 13.975 3.541 1.00 96.06 92 LEU A CA 1
ATOM 706 C C . LEU A 1 92 ? 4.569 12.482 3.844 1.00 96.06 92 LEU A C 1
ATOM 708 O O . LEU A 1 92 ? 5.688 11.962 3.838 1.00 96.06 92 LEU A O 1
ATOM 712 N N . VAL A 1 93 ? 3.461 11.780 4.081 1.00 97.69 93 VAL A N 1
ATOM 713 C CA . VAL A 1 93 ? 3.478 10.318 4.190 1.00 97.69 93 VAL A CA 1
ATOM 714 C C . VAL A 1 93 ? 3.660 9.734 2.795 1.00 97.69 93 VAL A C 1
ATOM 716 O O . VAL A 1 93 ? 2.866 10.014 1.895 1.00 97.69 93 VAL A O 1
ATOM 719 N N . ILE A 1 94 ? 4.695 8.913 2.619 1.00 98.31 94 ILE A N 1
ATOM 720 C CA . ILE A 1 94 ? 4.985 8.271 1.334 1.00 98.31 94 ILE A CA 1
ATOM 721 C C . ILE A 1 94 ? 4.741 6.769 1.445 1.00 98.31 94 ILE A C 1
ATOM 723 O O . ILE A 1 94 ? 5.405 6.065 2.206 1.00 98.31 94 ILE A O 1
ATOM 727 N N . SER A 1 95 ? 3.790 6.293 0.660 1.00 98.38 95 SER A N 1
ATOM 728 C CA . SER A 1 95 ? 3.466 4.898 0.424 1.00 98.38 95 SER A CA 1
ATOM 729 C C . SER A 1 95 ? 4.159 4.385 -0.838 1.00 98.38 95 SER A C 1
ATOM 731 O O . SER A 1 95 ? 4.320 5.126 -1.810 1.00 98.38 95 SER A O 1
ATOM 733 N N . ILE A 1 96 ? 4.578 3.120 -0.821 1.00 98.31 96 ILE A N 1
ATOM 734 C CA . ILE A 1 96 ? 5.066 2.408 -2.006 1.00 98.31 96 ILE A CA 1
ATOM 735 C C . ILE A 1 96 ? 4.158 1.208 -2.277 1.00 98.31 96 ILE A C 1
ATOM 737 O O . ILE A 1 96 ? 4.021 0.343 -1.407 1.00 98.31 96 ILE A O 1
ATOM 741 N N . ASP A 1 97 ? 3.598 1.141 -3.487 1.00 96.75 97 ASP A N 1
ATOM 742 C CA . ASP A 1 97 ? 2.840 -0.012 -3.987 1.00 96.75 97 ASP A CA 1
ATOM 743 C C . ASP A 1 97 ? 3.816 -1.064 -4.520 1.00 96.75 97 ASP A C 1
ATOM 745 O O . ASP A 1 97 ? 4.383 -0.934 -5.611 1.00 96.75 97 ASP A O 1
ATOM 749 N N . THR A 1 98 ? 4.059 -2.083 -3.697 1.00 97.06 98 THR A N 1
ATOM 750 C CA . THR A 1 98 ? 4.902 -3.233 -4.028 1.00 97.06 98 THR A CA 1
ATOM 751 C C . THR A 1 98 ? 4.458 -4.461 -3.239 1.00 97.06 98 THR A C 1
ATOM 753 O O . THR A 1 98 ? 3.945 -4.359 -2.126 1.00 97.06 98 THR A O 1
ATOM 756 N N . TYR A 1 99 ? 4.700 -5.640 -3.807 1.00 95.62 99 TYR A N 1
ATOM 757 C CA . TYR A 1 99 ? 4.401 -6.941 -3.194 1.00 95.62 99 TYR A CA 1
ATOM 758 C C . TYR A 1 99 ? 5.658 -7.776 -2.929 1.00 95.62 99 TYR A C 1
ATOM 760 O O . TYR A 1 99 ? 5.554 -8.975 -2.680 1.00 95.62 99 TYR A O 1
ATOM 768 N N . ARG A 1 100 ? 6.851 -7.179 -3.057 1.00 97.31 100 ARG A N 1
ATOM 769 C CA . ARG A 1 100 ? 8.140 -7.878 -2.967 1.00 97.31 100 ARG A CA 1
ATOM 770 C C . ARG A 1 100 ? 8.948 -7.368 -1.790 1.00 97.31 100 ARG A C 1
ATOM 772 O O . ARG A 1 100 ? 9.251 -6.174 -1.711 1.00 97.31 100 ARG A O 1
ATOM 779 N N . HIS A 1 101 ? 9.363 -8.274 -0.909 1.00 98.50 101 HIS A N 1
ATOM 780 C CA . HIS A 1 101 ? 10.109 -7.893 0.288 1.00 98.50 101 HIS A CA 1
ATOM 781 C C . HIS A 1 101 ? 11.470 -7.263 -0.042 1.00 98.50 101 HIS A C 1
ATOM 783 O O . HIS A 1 101 ? 11.929 -6.393 0.697 1.00 98.50 101 HIS A O 1
ATOM 789 N N . GLU A 1 102 ? 12.113 -7.656 -1.149 1.00 98.62 102 GLU A N 1
ATOM 790 C CA . GLU A 1 102 ? 13.386 -7.076 -1.586 1.00 98.62 102 GLU A CA 1
ATOM 791 C C . GLU A 1 102 ? 13.241 -5.593 -1.939 1.00 98.62 102 GLU A C 1
ATOM 793 O O . GLU A 1 102 ? 14.089 -4.784 -1.566 1.00 98.62 102 GLU A O 1
ATOM 798 N N . VAL A 1 103 ? 12.144 -5.227 -2.609 1.00 98.56 103 VAL A N 1
ATOM 799 C CA . VAL A 1 103 ? 11.835 -3.830 -2.941 1.00 98.56 103 VAL A CA 1
ATOM 800 C C . VAL A 1 103 ? 11.468 -3.074 -1.672 1.00 98.56 103 VAL A C 1
ATOM 802 O O . VAL A 1 103 ? 12.038 -2.014 -1.408 1.00 98.56 103 VAL A O 1
ATOM 805 N N . ALA A 1 104 ? 10.587 -3.655 -0.850 1.00 98.69 104 ALA A N 1
ATOM 806 C CA . ALA A 1 104 ? 10.150 -3.087 0.420 1.00 98.69 104 ALA A CA 1
ATOM 807 C C . ALA A 1 104 ? 11.332 -2.735 1.348 1.00 98.69 104 ALA A C 1
ATOM 809 O O . ALA A 1 104 ? 11.366 -1.647 1.921 1.00 98.69 104 ALA A O 1
ATOM 810 N N . ASP A 1 105 ? 12.340 -3.610 1.467 1.00 98.75 105 ASP A N 1
ATOM 811 C CA . ASP A 1 105 ? 13.506 -3.376 2.332 1.00 98.75 105 ASP A CA 1
ATOM 812 C C . ASP A 1 105 ? 14.309 -2.141 1.896 1.00 98.75 105 ASP A C 1
ATOM 814 O O . ASP A 1 105 ? 14.737 -1.332 2.729 1.00 98.75 105 ASP A O 1
ATOM 818 N N . VAL A 1 106 ? 14.481 -1.969 0.584 1.00 98.81 106 VAL A N 1
ATOM 819 C CA . VAL A 1 106 ? 15.238 -0.854 0.010 1.00 98.81 106 VAL A CA 1
ATOM 820 C C . VAL A 1 106 ? 14.450 0.452 0.116 1.00 98.81 106 VAL A C 1
ATOM 822 O O . VAL A 1 106 ? 14.995 1.450 0.592 1.00 98.81 106 VAL A O 1
ATOM 825 N N . VAL A 1 107 ? 13.162 0.463 -0.238 1.00 98.62 107 VAL A N 1
ATOM 826 C CA . VAL A 1 107 ? 12.348 1.692 -0.192 1.00 98.62 107 VAL A CA 1
ATOM 827 C C . VAL A 1 107 ? 12.069 2.156 1.239 1.00 98.62 107 VAL A C 1
ATOM 829 O O . VAL A 1 107 ? 12.116 3.355 1.521 1.00 98.62 107 VAL A O 1
ATOM 832 N N . CYS A 1 108 ? 11.880 1.241 2.196 1.00 98.50 108 CYS A N 1
ATOM 833 C CA . CYS A 1 108 ? 11.788 1.618 3.606 1.00 98.50 108 CYS A CA 1
ATOM 834 C C . CYS A 1 108 ? 13.099 2.243 4.101 1.00 98.50 108 CYS A C 1
ATOM 836 O O . CYS A 1 108 ? 13.073 3.219 4.854 1.00 98.50 108 CYS A O 1
ATOM 838 N N . ARG A 1 109 ? 14.262 1.756 3.655 1.00 98.12 109 ARG A N 1
ATOM 839 C CA . ARG A 1 109 ? 15.547 2.398 3.975 1.00 98.12 109 ARG A CA 1
ATOM 840 C C . ARG A 1 109 ? 15.669 3.799 3.370 1.00 98.12 109 ARG A C 1
ATOM 842 O O . ARG A 1 109 ? 16.219 4.674 4.032 1.00 98.12 109 ARG A O 1
ATOM 849 N N . ALA A 1 110 ? 15.133 4.006 2.170 1.00 98.00 110 ALA A N 1
ATOM 850 C CA . ALA A 1 110 ? 15.118 5.294 1.474 1.00 98.00 110 ALA A CA 1
ATOM 851 C C . ALA A 1 110 ? 14.070 6.291 2.019 1.00 98.00 110 ALA A C 1
ATOM 853 O O . ALA A 1 110 ? 14.109 7.470 1.681 1.00 98.00 110 ALA A O 1
ATOM 854 N N . GLY A 1 111 ? 13.165 5.850 2.901 1.00 97.31 111 GLY A N 1
ATOM 855 C CA . GLY A 1 111 ? 12.239 6.735 3.617 1.00 97.31 111 GLY A CA 1
ATOM 856 C C . GLY A 1 111 ? 10.762 6.577 3.260 1.00 97.31 111 GLY A C 1
ATOM 857 O O . GLY A 1 111 ? 9.994 7.502 3.526 1.00 97.31 111 GLY A O 1
ATOM 858 N N . ALA A 1 112 ? 10.355 5.440 2.687 1.00 98.31 112 ALA A N 1
ATOM 859 C CA . ALA A 1 112 ? 8.943 5.065 2.597 1.00 98.31 112 ALA A CA 1
ATOM 860 C C . ALA A 1 112 ? 8.351 4.824 3.996 1.00 98.31 112 ALA A C 1
ATOM 862 O O . ALA A 1 112 ? 8.983 4.190 4.849 1.00 98.31 112 ALA A O 1
ATOM 863 N N . ASP A 1 113 ? 7.139 5.315 4.230 1.00 98.56 113 ASP A N 1
ATOM 864 C CA . ASP A 1 113 ? 6.453 5.259 5.524 1.00 98.56 113 ASP A CA 1
ATOM 865 C C . ASP A 1 113 ? 5.381 4.175 5.592 1.00 98.56 113 ASP A C 1
ATOM 867 O O . ASP A 1 113 ? 5.099 3.664 6.676 1.00 98.56 113 ASP A O 1
ATOM 871 N N . LEU A 1 114 ? 4.808 3.829 4.441 1.00 98.62 114 LEU A N 1
ATOM 872 C CA . LEU A 1 114 ? 3.719 2.875 4.279 1.00 98.62 114 LEU A CA 1
ATOM 873 C C . LEU A 1 114 ? 4.060 1.909 3.137 1.00 98.62 114 LEU A C 1
ATOM 875 O O . LEU A 1 114 ? 4.556 2.318 2.088 1.00 98.62 114 LEU A O 1
ATOM 879 N N . LEU A 1 115 ? 3.814 0.621 3.349 1.00 98.62 115 LEU A N 1
ATOM 880 C CA . LEU A 1 115 ? 3.851 -0.388 2.296 1.00 98.62 115 LEU A CA 1
ATOM 881 C C . LEU A 1 115 ? 2.414 -0.706 1.879 1.00 98.62 115 LEU A C 1
ATOM 883 O O . LEU A 1 115 ? 1.637 -1.244 2.673 1.00 98.62 115 LEU A O 1
ATOM 887 N N . ASN A 1 116 ? 2.066 -0.356 0.644 1.00 97.50 116 ASN A N 1
ATOM 888 C CA . ASN A 1 116 ? 0.779 -0.678 0.048 1.00 97.50 116 ASN A CA 1
ATOM 889 C C . ASN A 1 116 ? 0.885 -2.010 -0.701 1.00 97.50 116 ASN A C 1
ATOM 891 O O . ASN A 1 116 ? 1.175 -2.054 -1.892 1.00 97.50 116 ASN A O 1
ATOM 895 N N . ASP A 1 117 ? 0.695 -3.117 0.013 1.00 94.50 117 ASP A N 1
ATOM 896 C CA . ASP A 1 117 ? 0.714 -4.441 -0.600 1.00 94.50 117 ASP A CA 1
ATOM 897 C C . ASP A 1 117 ? -0.674 -4.783 -1.148 1.00 94.50 117 ASP A C 1
ATOM 899 O O . ASP A 1 117 ? -1.513 -5.419 -0.496 1.00 94.50 117 ASP A O 1
ATOM 903 N N . THR A 1 118 ? -0.917 -4.357 -2.388 1.00 90.88 118 THR A N 1
ATOM 904 C CA . THR A 1 118 ? -2.154 -4.667 -3.116 1.00 90.88 118 THR A CA 1
ATOM 905 C C . THR A 1 118 ? -2.388 -6.181 -3.241 1.00 90.88 118 THR A C 1
ATOM 907 O O . THR A 1 118 ? -3.520 -6.604 -3.455 1.00 90.88 118 THR A O 1
ATOM 910 N N . TRP A 1 119 ? -1.353 -7.016 -3.093 1.00 93.75 119 TRP A N 1
ATOM 911 C CA . TRP A 1 119 ? -1.376 -8.452 -3.378 1.00 93.75 119 TRP A CA 1
ATOM 912 C C . TRP A 1 119 ? -1.533 -9.340 -2.139 1.00 93.75 119 TRP A C 1
ATOM 914 O O . TRP A 1 119 ? -1.228 -10.530 -2.199 1.00 93.75 119 TRP A O 1
ATOM 924 N N . GLN A 1 120 ? -2.073 -8.797 -1.041 1.00 94.50 120 GLN A N 1
ATOM 925 C CA . GLN A 1 120 ? -2.488 -9.571 0.141 1.00 94.50 120 GLN A CA 1
ATOM 926 C C . GLN A 1 120 ? -1.323 -10.346 0.792 1.00 94.50 120 GLN A C 1
ATOM 928 O O . GLN A 1 120 ? -1.484 -11.480 1.239 1.00 94.50 120 GLN A O 1
ATOM 933 N N . GLY A 1 121 ? -0.120 -9.763 0.850 1.00 94.06 121 GLY A N 1
ATOM 934 C CA . GLY A 1 121 ? 1.018 -10.430 1.490 1.00 94.06 121 GLY A CA 1
ATOM 935 C C . GLY A 1 121 ? 1.499 -11.660 0.724 1.00 94.06 121 GLY A C 1
ATOM 936 O O . GLY A 1 121 ? 1.944 -12.627 1.347 1.00 94.06 121 GLY A O 1
ATOM 937 N N . TYR A 1 122 ? 1.379 -11.639 -0.612 1.00 95.06 122 TYR A N 1
ATOM 938 C CA . TYR A 1 122 ? 1.814 -12.726 -1.494 1.00 95.06 122 TYR A CA 1
ATOM 939 C C . TYR A 1 122 ? 3.245 -13.180 -1.183 1.00 95.06 122 TYR A C 1
ATOM 941 O O . TYR A 1 122 ? 3.526 -14.376 -1.090 1.00 95.06 122 TYR A O 1
ATOM 949 N N . ASP A 1 123 ? 4.144 -12.217 -0.991 1.00 96.75 123 ASP A N 1
ATOM 950 C CA . ASP A 1 123 ? 5.461 -12.479 -0.440 1.00 96.75 123 ASP A CA 1
ATOM 951 C C . ASP A 1 123 ? 5.384 -12.521 1.098 1.00 96.75 123 ASP A C 1
ATOM 953 O O . ASP A 1 123 ? 5.128 -11.497 1.744 1.00 96.75 123 ASP A O 1
ATOM 957 N N . PRO A 1 124 ? 5.642 -13.685 1.724 1.00 95.56 124 PRO A N 1
ATOM 958 C CA . PRO A 1 124 ? 5.423 -13.873 3.153 1.00 95.56 124 PRO A CA 1
ATOM 959 C C . PRO A 1 124 ? 6.326 -13.003 4.037 1.00 95.56 124 PRO A C 1
ATOM 961 O O . PRO A 1 124 ? 6.034 -12.852 5.225 1.00 95.56 124 PRO A O 1
ATOM 964 N N . LYS A 1 125 ? 7.408 -12.435 3.487 1.00 98.31 125 LYS A N 1
ATOM 965 C CA . LYS A 1 125 ? 8.361 -11.600 4.230 1.00 98.31 125 LYS A CA 1
ATOM 966 C C . LYS A 1 125 ? 7.987 -10.118 4.260 1.00 98.31 125 LYS A C 1
ATOM 968 O O . LYS A 1 125 ? 8.636 -9.357 4.976 1.00 98.31 125 LYS A O 1
ATOM 973 N N . MET A 1 126 ? 6.950 -9.690 3.538 1.00 98.31 126 MET A N 1
ATOM 974 C CA . MET A 1 126 ? 6.521 -8.284 3.510 1.00 98.31 126 MET A CA 1
ATOM 975 C C . MET A 1 126 ? 6.239 -7.729 4.912 1.00 98.31 126 MET A C 1
ATOM 977 O O . MET A 1 126 ? 6.715 -6.650 5.264 1.00 98.31 126 MET A O 1
ATOM 981 N N . LEU A 1 127 ? 5.543 -8.501 5.752 1.00 98.38 127 LEU A N 1
ATOM 982 C CA . LEU A 1 127 ? 5.244 -8.098 7.130 1.00 98.38 127 LEU A CA 1
ATOM 983 C C . LEU A 1 127 ? 6.497 -8.015 8.011 1.00 98.38 127 LEU A C 1
ATOM 985 O O . LEU A 1 127 ? 6.578 -7.149 8.878 1.00 98.38 127 LEU A O 1
ATOM 989 N N . GLU A 1 128 ? 7.484 -8.887 7.785 1.00 98.56 128 GLU A N 1
ATOM 990 C CA . GLU A 1 128 ? 8.758 -8.844 8.512 1.00 98.56 128 GLU A CA 1
ATOM 991 C C . GLU A 1 128 ? 9.525 -7.558 8.187 1.00 98.56 128 GLU A C 1
ATOM 993 O O . GLU A 1 128 ? 10.089 -6.926 9.082 1.00 98.56 128 GLU A O 1
ATOM 998 N N . VAL A 1 129 ? 9.510 -7.135 6.919 1.00 98.69 129 VAL A N 1
ATOM 999 C CA . VAL A 1 129 ? 10.110 -5.866 6.489 1.00 98.69 129 VAL A CA 1
ATOM 1000 C C . VAL A 1 129 ? 9.359 -4.678 7.087 1.00 98.69 129 VAL A C 1
ATOM 1002 O O . VAL A 1 129 ? 9.995 -3.790 7.659 1.00 98.69 129 VAL A O 1
ATOM 1005 N N . ALA A 1 130 ? 8.024 -4.673 7.020 1.00 98.56 130 ALA A N 1
ATOM 1006 C CA . ALA A 1 130 ? 7.207 -3.621 7.623 1.00 98.56 130 ALA A CA 1
ATOM 1007 C C . ALA A 1 130 ? 7.530 -3.457 9.119 1.00 98.56 130 ALA A C 1
ATOM 1009 O O . ALA A 1 130 ? 7.847 -2.355 9.573 1.00 98.56 130 ALA A O 1
ATOM 1010 N N . ALA A 1 131 ? 7.565 -4.568 9.863 1.00 98.44 131 ALA A N 1
ATOM 1011 C CA . ALA A 1 131 ? 7.891 -4.581 11.285 1.00 98.44 131 ALA A CA 1
ATOM 1012 C C . ALA A 1 131 ? 9.328 -4.109 11.557 1.00 98.44 131 ALA A C 1
ATOM 1014 O O . ALA A 1 131 ? 9.553 -3.271 12.430 1.00 98.44 131 ALA A O 1
ATOM 1015 N N . LYS A 1 132 ? 10.306 -4.583 10.771 1.00 98.44 132 LYS A N 1
ATOM 1016 C CA . LYS A 1 132 ? 11.721 -4.193 10.887 1.00 98.44 132 LYS A CA 1
ATOM 1017 C C . LYS A 1 132 ? 11.921 -2.677 10.813 1.00 98.44 132 LYS A C 1
ATOM 1019 O O . LYS A 1 132 ? 12.772 -2.146 11.526 1.00 98.44 132 LYS A O 1
ATOM 1024 N N . TYR A 1 133 ? 11.182 -1.992 9.942 1.00 98.25 133 TYR A N 1
ATOM 1025 C CA . TYR A 1 133 ? 11.316 -0.547 9.725 1.00 98.25 133 TYR A CA 1
ATOM 1026 C C . TYR A 1 133 ? 10.278 0.298 10.475 1.00 98.25 133 TYR A C 1
ATOM 1028 O O . TYR A 1 133 ? 10.356 1.531 10.421 1.00 98.25 133 TYR A O 1
ATOM 1036 N N . GLY A 1 134 ? 9.322 -0.341 11.159 1.00 97.94 134 GLY A N 1
ATOM 1037 C CA . GLY A 1 134 ? 8.155 0.321 11.743 1.00 97.94 134 GLY A CA 1
ATOM 1038 C C . GLY A 1 134 ? 7.276 1.012 10.695 1.00 97.94 134 GLY A C 1
ATOM 1039 O O . GLY A 1 134 ? 6.633 2.013 11.008 1.00 97.94 134 GLY A O 1
ATOM 1040 N N . ALA A 1 135 ? 7.315 0.545 9.444 1.00 98.25 135 ALA A N 1
ATOM 1041 C CA . ALA A 1 135 ? 6.491 1.074 8.364 1.00 98.25 135 ALA A CA 1
ATOM 1042 C C . ALA A 1 135 ? 5.040 0.626 8.551 1.00 98.25 135 ALA A C 1
ATOM 1044 O O . ALA A 1 135 ? 4.795 -0.482 9.025 1.00 98.25 135 ALA A O 1
ATOM 1045 N N . GLY A 1 136 ? 4.085 1.473 8.168 1.00 98.31 136 GLY A N 1
ATOM 1046 C CA . GLY A 1 136 ? 2.694 1.051 8.070 1.00 98.31 136 GLY A CA 1
ATOM 1047 C C . GLY A 1 136 ? 2.499 0.003 6.978 1.00 98.31 136 GLY A C 1
ATOM 1048 O O . GLY A 1 136 ? 3.372 -0.200 6.128 1.00 98.31 136 GLY A O 1
ATOM 1049 N N . TYR A 1 137 ? 1.338 -0.643 6.981 1.00 98.56 137 TYR A N 1
ATOM 1050 C CA . TYR A 1 137 ? 1.026 -1.706 6.034 1.00 98.56 137 TYR A CA 1
ATOM 1051 C C . TYR A 1 137 ? -0.454 -1.699 5.640 1.00 98.56 137 TYR A C 1
ATOM 1053 O O . TYR A 1 137 ? -1.331 -1.614 6.503 1.00 98.56 137 TYR A O 1
ATOM 1061 N N . VAL A 1 138 ? -0.729 -1.806 4.338 1.00 98.19 138 VAL A N 1
ATOM 1062 C CA . VAL A 1 138 ? -2.087 -1.974 3.800 1.00 98.19 138 VAL A CA 1
ATOM 1063 C C . VAL A 1 138 ? -2.380 -3.461 3.602 1.00 98.19 138 VAL A C 1
ATOM 1065 O O . VAL A 1 138 ? -1.734 -4.141 2.808 1.00 98.19 138 VAL A O 1
ATOM 1068 N N . CYS A 1 139 ? -3.375 -3.968 4.322 1.00 97.88 139 CYS A N 1
ATOM 1069 C CA . CYS A 1 139 ? -3.862 -5.338 4.250 1.00 97.88 139 CYS A CA 1
ATOM 1070 C C . CYS A 1 139 ? -4.972 -5.450 3.200 1.00 97.88 139 CYS A C 1
ATOM 1072 O O . CYS A 1 139 ? -6.149 -5.250 3.508 1.00 97.88 139 CYS A O 1
ATOM 1074 N N . SER A 1 140 ? -4.590 -5.766 1.965 1.00 96.06 140 SER A N 1
ATOM 1075 C CA . SER A 1 140 ? -5.516 -5.872 0.830 1.00 96.06 140 SER A CA 1
ATOM 1076 C C . SER A 1 140 ? -6.175 -7.248 0.706 1.00 96.06 140 SER A C 1
ATOM 1078 O O . SER A 1 140 ? -5.616 -8.242 1.164 1.00 96.06 140 SER A O 1
ATOM 1080 N N . HIS A 1 141 ? -7.321 -7.336 0.021 1.00 95.69 141 HIS A N 1
ATOM 1081 C CA . HIS A 1 141 ? -7.969 -8.609 -0.327 1.00 95.69 141 HIS A CA 1
ATOM 1082 C C . HIS A 1 141 ? -8.050 -8.850 -1.840 1.00 95.69 141 HIS A C 1
ATOM 1084 O O . HIS A 1 141 ? -8.831 -8.203 -2.541 1.00 95.69 141 HIS A O 1
ATOM 1090 N N . THR A 1 142 ? -7.329 -9.848 -2.351 1.00 91.31 142 THR A N 1
ATOM 1091 C CA . THR A 1 142 ? -7.284 -10.164 -3.791 1.00 91.31 142 THR A CA 1
ATOM 1092 C C . THR A 1 142 ? -8.018 -11.442 -4.183 1.00 91.31 142 THR A C 1
ATOM 1094 O O . THR A 1 142 ? -8.038 -11.778 -5.366 1.00 91.31 142 THR A O 1
ATOM 1097 N N . GLY A 1 143 ? -8.620 -12.164 -3.233 1.00 89.12 143 GLY A N 1
ATOM 1098 C CA . GLY A 1 143 ? -9.259 -13.455 -3.504 1.00 89.12 143 GLY A CA 1
ATOM 1099 C C . GLY A 1 143 ? -8.266 -14.551 -3.902 1.00 89.12 143 GLY A C 1
ATOM 1100 O O . GLY A 1 143 ? -8.602 -15.427 -4.699 1.00 89.12 143 GLY A O 1
ATOM 1101 N N . GLY A 1 144 ? -7.021 -14.469 -3.416 1.00 86.56 144 GLY A N 1
ATOM 1102 C CA . GLY A 1 144 ? -5.969 -15.453 -3.696 1.00 86.56 144 GLY A CA 1
ATOM 1103 C C .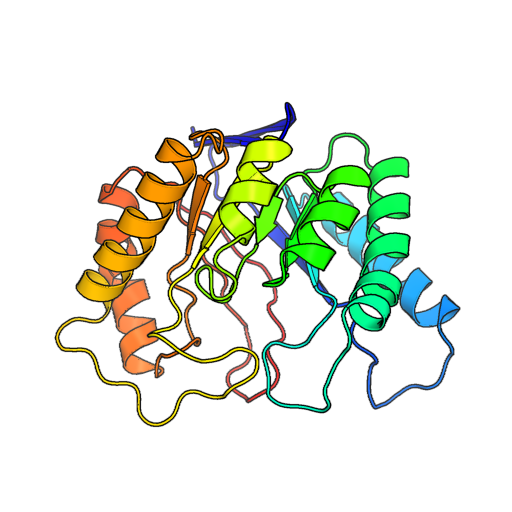 GLY A 1 144 ? -5.355 -15.363 -5.097 1.00 86.56 144 GLY A C 1
ATOM 1104 O O . GLY A 1 144 ? -4.738 -16.328 -5.562 1.00 86.56 144 GLY A O 1
ATOM 1105 N N . LEU A 1 145 ? -5.518 -14.231 -5.791 1.00 89.12 145 LEU A N 1
ATOM 1106 C CA . LEU A 1 145 ? -4.884 -14.022 -7.089 1.00 89.12 145 LEU A CA 1
ATOM 1107 C C . LEU A 1 145 ? -3.359 -14.004 -6.974 1.00 89.12 145 LEU A C 1
ATOM 1109 O O . LEU A 1 145 ? -2.775 -13.480 -6.029 1.00 89.12 145 LEU A O 1
ATOM 1113 N N . GLN A 1 146 ? -2.709 -14.546 -8.000 1.00 91.00 146 GLN A N 1
ATOM 1114 C CA . GLN A 1 146 ? -1.268 -14.394 -8.163 1.00 91.00 146 GLN A CA 1
ATOM 1115 C C . GLN A 1 146 ? -0.956 -12.981 -8.675 1.00 91.00 146 GLN A C 1
ATOM 1117 O O . GLN A 1 146 ? -1.726 -12.461 -9.493 1.00 91.00 146 GLN A O 1
ATOM 1122 N N . PRO A 1 147 ? 0.181 -12.380 -8.285 1.00 92.12 147 PRO A N 1
ATOM 1123 C CA . PRO A 1 147 ? 0.610 -11.100 -8.813 1.00 92.12 147 PRO A CA 1
ATOM 1124 C C . PRO A 1 147 ? 0.561 -11.023 -10.332 1.00 92.12 147 PRO A C 1
ATOM 1126 O O . PRO A 1 147 ? 1.005 -11.914 -11.053 1.00 92.12 147 PRO A O 1
ATOM 1129 N N . ARG A 1 148 ? 0.027 -9.901 -10.801 1.00 89.62 148 ARG A N 1
ATOM 1130 C CA . ARG A 1 148 ? -0.132 -9.516 -12.201 1.00 89.62 148 ARG A CA 1
ATOM 1131 C C . ARG A 1 148 ? -0.983 -10.487 -13.012 1.00 89.62 148 ARG A C 1
ATOM 1133 O O . ARG A 1 148 ? -0.697 -10.750 -14.179 1.00 89.62 148 ARG A O 1
ATOM 1140 N N . THR A 1 149 ? -2.041 -11.004 -12.393 1.00 87.56 149 THR A N 1
ATOM 1141 C CA . THR A 1 149 ? -3.061 -11.813 -13.064 1.00 87.56 149 THR A CA 1
ATOM 1142 C C . THR A 1 149 ? -4.420 -11.129 -13.047 1.00 87.56 149 THR A C 1
ATOM 1144 O O . THR A 1 149 ? -4.751 -10.392 -12.119 1.00 87.56 149 THR A O 1
ATOM 1147 N N . ASP A 1 150 ? -5.210 -11.384 -14.088 1.00 84.56 150 ASP A N 1
ATOM 1148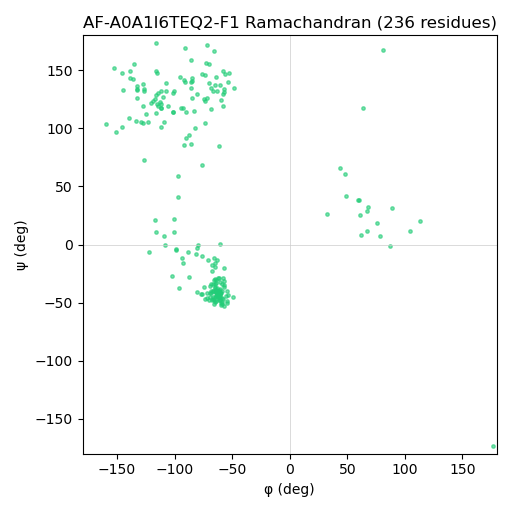 C CA . ASP A 1 150 ? -6.600 -10.945 -14.134 1.00 84.56 150 ASP A CA 1
ATOM 1149 C C . ASP A 1 150 ? -7.509 -11.964 -13.428 1.00 84.56 150 ASP A C 1
ATOM 1151 O O . ASP A 1 150 ? -7.312 -13.180 -13.570 1.00 84.56 150 ASP A O 1
ATOM 1155 N N . PRO A 1 151 ? -8.559 -11.509 -12.720 1.00 81.56 151 PRO A N 1
ATOM 1156 C CA . PRO A 1 151 ? -9.541 -12.410 -12.140 1.00 81.56 151 PRO A CA 1
ATOM 1157 C C . PRO A 1 151 ? -10.282 -13.198 -13.221 1.00 81.56 151 PRO A C 1
ATOM 1159 O O . PRO A 1 151 ? -10.839 -12.639 -14.167 1.00 81.56 151 PRO A O 1
ATOM 1162 N N . THR A 1 152 ? -10.383 -14.514 -13.034 1.00 81.00 152 THR A N 1
ATOM 1163 C CA . THR A 1 152 ? -11.188 -15.384 -13.899 1.00 81.00 152 THR A CA 1
ATOM 1164 C C . THR A 1 152 ? -12.392 -15.921 -13.131 1.00 81.00 152 THR A C 1
ATOM 1166 O O . THR A 1 152 ? -12.286 -16.855 -12.350 1.00 81.00 152 THR A O 1
ATOM 1169 N N . ARG A 1 153 ? -13.568 -15.316 -13.362 1.00 83.12 153 ARG A N 1
ATOM 1170 C CA . ARG A 1 153 ? -14.856 -15.705 -12.741 1.00 83.12 153 ARG A CA 1
ATOM 1171 C C . ARG A 1 153 ? -14.765 -15.894 -11.210 1.00 83.12 153 ARG A C 1
ATOM 1173 O O . ARG A 1 153 ? -15.057 -16.989 -10.732 1.00 83.12 153 ARG A O 1
ATOM 1180 N N . PRO A 1 154 ? -14.396 -14.850 -10.448 1.00 87.38 154 PRO A N 1
ATOM 1181 C CA . PRO A 1 154 ? -14.261 -14.961 -8.999 1.00 87.38 154 PRO A CA 1
ATOM 1182 C C . PRO A 1 154 ? -15.590 -15.352 -8.345 1.00 87.38 154 PRO A C 1
ATOM 1184 O O . PRO A 1 154 ? -16.649 -14.830 -8.716 1.00 87.38 154 PRO A O 1
ATOM 1187 N N . GLN A 1 155 ? -15.529 -16.265 -7.377 1.00 90.19 155 GLN A N 1
ATOM 1188 C CA . GLN A 1 155 ? -16.687 -16.775 -6.645 1.00 90.19 155 GLN A CA 1
ATOM 1189 C C . GLN A 1 155 ? -16.454 -16.633 -5.148 1.00 90.19 155 GLN A C 1
ATOM 1191 O O . GLN A 1 155 ? -15.395 -17.002 -4.654 1.00 90.19 155 GLN A O 1
ATOM 1196 N N . TYR A 1 156 ? -17.471 -16.125 -4.464 1.00 94.88 156 TYR A N 1
ATOM 1197 C CA . TYR A 1 156 ? -17.524 -15.982 -3.017 1.00 94.88 156 TYR A CA 1
ATOM 1198 C C . TYR A 1 156 ? -18.929 -16.379 -2.572 1.00 94.88 156 TYR A C 1
ATOM 1200 O O . TYR A 1 156 ? -19.890 -16.070 -3.284 1.00 94.88 156 TYR A O 1
ATOM 1208 N N . ASP A 1 157 ? -19.043 -17.030 -1.417 1.00 95.19 157 ASP A N 1
ATOM 1209 C CA . ASP A 1 157 ? -20.344 -17.275 -0.784 1.00 95.19 157 ASP A CA 1
ATOM 1210 C C . ASP A 1 157 ? -20.916 -15.964 -0.217 1.00 95.19 157 ASP A C 1
ATOM 1212 O O . ASP A 1 157 ? -22.068 -15.621 -0.475 1.00 95.19 157 ASP A O 1
ATOM 1216 N N . ASP A 1 158 ? -20.075 -15.201 0.487 1.00 97.44 158 ASP A N 1
ATOM 1217 C CA . ASP A 1 158 ? -20.296 -13.807 0.881 1.00 97.44 158 ASP A CA 1
ATOM 1218 C C . ASP A 1 158 ? -18.968 -13.055 0.714 1.00 97.44 158 ASP A C 1
ATOM 1220 O O . ASP A 1 158 ? -18.018 -13.273 1.466 1.00 97.44 158 ASP A O 1
ATOM 1224 N N . VAL A 1 159 ? -18.888 -12.181 -0.293 1.00 96.94 159 VAL A N 1
ATOM 1225 C CA . VAL A 1 159 ? -17.644 -11.461 -0.611 1.00 96.94 159 VAL A CA 1
ATOM 1226 C C . VAL A 1 159 ? -17.220 -10.498 0.498 1.00 96.94 159 VAL A C 1
ATOM 1228 O O . VAL A 1 159 ? -16.030 -10.257 0.678 1.00 96.94 159 VAL A O 1
ATOM 1231 N N . VAL A 1 160 ? -18.169 -9.938 1.248 1.00 97.75 160 VAL A N 1
ATOM 1232 C CA . VAL A 1 160 ? -17.874 -8.955 2.297 1.00 97.75 160 VAL A CA 1
ATOM 1233 C C . VAL A 1 160 ? -17.339 -9.665 3.532 1.00 97.75 160 VAL A C 1
ATOM 1235 O O . VAL A 1 160 ? -16.339 -9.230 4.098 1.00 97.75 160 VAL A O 1
ATOM 1238 N N . ALA A 1 161 ? -17.945 -10.795 3.903 1.00 98.19 161 ALA A N 1
ATOM 1239 C CA . ALA A 1 161 ? -17.462 -11.622 5.007 1.00 98.19 161 ALA A CA 1
ATOM 1240 C C . ALA A 1 161 ? -16.048 -12.168 4.743 1.00 98.19 161 ALA A C 1
ATOM 1242 O O . ALA A 1 161 ? -15.215 -12.183 5.651 1.00 98.19 161 ALA A O 1
ATOM 1243 N N . ASP A 1 162 ? -15.770 -12.575 3.503 1.00 98.06 162 ASP A N 1
ATOM 1244 C CA . ASP A 1 162 ? -14.457 -13.062 3.070 1.00 98.06 162 ASP A CA 1
ATOM 1245 C C . ASP A 1 162 ? -13.395 -11.952 3.139 1.00 98.06 162 ASP A C 1
ATOM 1247 O O . ASP A 1 162 ? -12.377 -12.099 3.814 1.00 98.06 162 ASP A O 1
ATOM 1251 N N . VAL A 1 163 ? -13.698 -10.777 2.567 1.00 97.75 163 VAL A N 1
ATOM 1252 C CA . VAL A 1 163 ? -12.851 -9.577 2.658 1.00 97.75 163 VAL A CA 1
ATOM 1253 C C . VAL A 1 163 ? -12.542 -9.214 4.111 1.00 97.75 163 VAL A C 1
ATOM 1255 O O . VAL A 1 163 ? -11.379 -8.994 4.450 1.00 97.75 163 VAL A O 1
ATOM 1258 N N . ILE A 1 164 ? -13.559 -9.129 4.974 1.00 98.50 164 ILE A N 1
ATOM 1259 C CA . ILE A 1 164 ? -13.373 -8.776 6.387 1.00 98.50 164 ILE A CA 1
ATOM 1260 C C . ILE A 1 164 ? -12.460 -9.798 7.053 1.00 98.50 164 ILE A C 1
ATOM 1262 O O . ILE A 1 164 ? -11.477 -9.415 7.683 1.00 98.50 164 ILE A O 1
ATOM 1266 N N . THR A 1 165 ? -12.749 -11.086 6.886 1.00 98.44 165 THR A N 1
ATOM 1267 C CA . THR A 1 165 ? -11.986 -12.167 7.517 1.00 98.44 165 THR A CA 1
ATOM 1268 C C . THR A 1 165 ? -10.513 -12.121 7.119 1.00 98.44 165 THR A C 1
ATOM 1270 O O . THR A 1 165 ? -9.639 -12.104 7.985 1.00 98.44 165 THR A O 1
ATOM 1273 N N . GLU A 1 166 ? -10.226 -12.050 5.822 1.00 98.00 166 GLU A N 1
ATOM 1274 C CA . GLU A 1 166 ? -8.860 -12.091 5.300 1.00 98.00 166 GLU A CA 1
ATOM 1275 C C . GLU A 1 166 ? -8.059 -10.830 5.648 1.00 98.00 166 GLU A C 1
ATOM 1277 O O . GLU A 1 166 ? -6.922 -10.918 6.120 1.00 98.00 166 GLU A O 1
ATOM 1282 N N . THR A 1 167 ? -8.651 -9.644 5.476 1.00 98.31 167 THR A N 1
ATOM 1283 C CA . THR A 1 167 ? -7.948 -8.382 5.757 1.00 98.31 167 THR A CA 1
ATOM 1284 C C . THR A 1 167 ? -7.694 -8.179 7.247 1.00 98.31 167 THR A C 1
ATOM 1286 O O . THR A 1 167 ? -6.587 -7.791 7.623 1.00 98.31 167 THR A O 1
ATOM 1289 N N . THR A 1 168 ? -8.663 -8.492 8.115 1.00 98.62 168 THR A N 1
ATOM 1290 C CA . THR A 1 168 ? -8.479 -8.385 9.571 1.00 98.62 168 THR A CA 1
ATOM 1291 C C . THR A 1 168 ? -7.47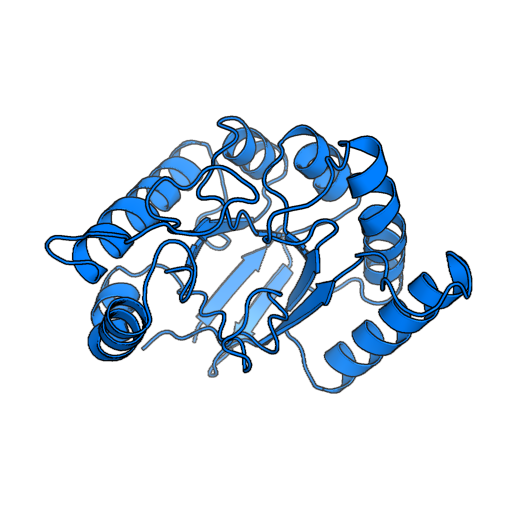8 -9.413 10.092 1.00 98.62 168 THR A C 1
ATOM 1293 O O . THR A 1 168 ? -6.607 -9.053 10.880 1.00 98.62 168 THR A O 1
ATOM 1296 N N . SER A 1 169 ? -7.503 -10.651 9.586 1.00 98.38 169 SER A N 1
ATOM 1297 C CA . SER A 1 169 ? -6.506 -11.674 9.936 1.00 98.38 169 SER A CA 1
ATOM 1298 C C . SER A 1 169 ? -5.088 -11.243 9.545 1.00 98.38 169 SER A C 1
ATOM 1300 O O . SER A 1 169 ? -4.135 -11.427 10.309 1.00 98.38 169 SER A O 1
ATOM 1302 N N . LEU A 1 170 ? -4.928 -10.635 8.364 1.00 98.31 170 LEU A N 1
ATOM 1303 C CA . LEU A 1 170 ? -3.641 -10.109 7.914 1.00 98.31 170 LEU A CA 1
ATOM 1304 C C . LEU A 1 170 ? -3.180 -8.918 8.770 1.00 98.31 170 LEU A C 1
ATOM 1306 O O . LEU A 1 170 ? -2.003 -8.847 9.129 1.00 98.31 170 LEU A O 1
ATOM 1310 N N . ALA A 1 171 ? -4.100 -8.031 9.151 1.00 98.50 171 ALA A N 1
ATOM 1311 C CA . ALA A 1 171 ? -3.825 -6.889 10.019 1.00 98.50 171 ALA A CA 1
ATOM 1312 C C . ALA A 1 171 ? -3.395 -7.322 11.431 1.00 98.50 171 ALA A C 1
ATOM 1314 O O . ALA A 1 171 ? -2.395 -6.835 11.963 1.00 98.50 171 ALA A O 1
ATOM 1315 N N . GLU A 1 172 ? -4.090 -8.294 12.021 1.00 98.62 172 GLU A N 1
ATOM 1316 C CA . GLU A 1 172 ? -3.721 -8.895 13.306 1.00 98.62 172 GLU A CA 1
ATOM 1317 C C . GLU A 1 172 ? -2.341 -9.556 13.241 1.00 98.62 172 GLU A C 1
ATOM 1319 O O . GLU A 1 172 ? -1.514 -9.362 14.136 1.00 98.62 172 GLU A O 1
ATOM 1324 N N . LYS A 1 173 ? -2.051 -10.282 12.153 1.00 98.56 173 LYS A N 1
ATOM 1325 C CA . LYS A 1 173 ? -0.734 -10.885 11.915 1.00 98.56 173 LYS A CA 1
ATOM 1326 C C . LYS A 1 173 ? 0.367 -9.829 11.795 1.00 98.56 173 LYS A C 1
ATOM 1328 O O . LYS A 1 173 ? 1.440 -10.019 12.367 1.00 98.56 173 LYS A O 1
ATOM 1333 N N . ALA A 1 174 ? 0.118 -8.731 11.082 1.00 98.44 174 ALA A N 1
ATOM 1334 C CA . ALA A 1 174 ? 1.063 -7.625 10.947 1.00 98.44 174 ALA A CA 1
ATOM 1335 C C . ALA A 1 174 ? 1.421 -7.041 12.323 1.00 98.44 174 ALA A C 1
ATOM 1337 O O . ALA A 1 174 ? 2.596 -6.940 12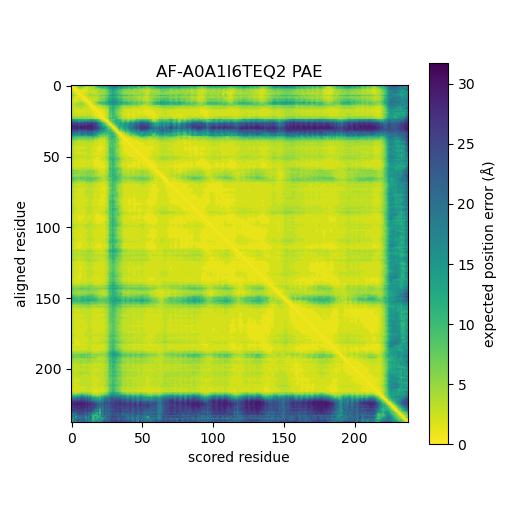.678 1.00 98.44 174 ALA A O 1
ATOM 1338 N N . VAL A 1 175 ? 0.408 -6.749 13.141 1.00 98.56 175 VAL A N 1
ATOM 1339 C CA . VAL A 1 175 ? 0.603 -6.214 14.495 1.00 98.56 175 VAL A CA 1
ATOM 1340 C C . VAL A 1 175 ? 1.321 -7.213 15.401 1.00 98.56 175 VAL A C 1
ATOM 1342 O O . VAL A 1 175 ? 2.240 -6.833 16.123 1.00 98.56 175 VAL A O 1
ATOM 1345 N N . ALA A 1 176 ? 0.973 -8.501 15.330 1.00 98.56 176 ALA A N 1
ATOM 1346 C CA . ALA A 1 176 ? 1.646 -9.549 16.098 1.00 98.56 176 ALA A CA 1
ATOM 1347 C C . ALA A 1 176 ? 3.139 -9.695 15.743 1.00 98.56 176 ALA A C 1
ATOM 1349 O O . ALA A 1 176 ? 3.937 -10.073 16.602 1.00 98.56 176 ALA A O 1
ATOM 1350 N N . LEU A 1 177 ? 3.526 -9.375 14.503 1.00 98.25 177 LEU A N 1
ATOM 1351 C CA . LEU A 1 177 ? 4.923 -9.347 14.053 1.00 98.25 177 LEU A CA 1
ATOM 1352 C C . LEU A 1 177 ? 5.667 -8.056 14.429 1.00 98.25 177 LEU A C 1
ATOM 1354 O O . LEU A 1 177 ? 6.884 -7.997 14.268 1.00 98.25 177 LEU A O 1
ATOM 1358 N N . GLY A 1 178 ? 4.970 -7.050 14.963 1.00 98.06 178 GLY A N 1
ATOM 1359 C CA . GLY A 1 178 ? 5.557 -5.792 15.425 1.00 98.06 178 GLY A CA 1
ATOM 1360 C C . GLY A 1 178 ? 5.339 -4.598 14.496 1.00 98.06 178 GLY A C 1
ATOM 1361 O O . GLY A 1 178 ? 5.969 -3.563 14.702 1.00 98.06 178 GLY A O 1
ATOM 1362 N N . VAL A 1 179 ? 4.460 -4.704 13.494 1.00 98.31 179 VAL A N 1
ATOM 1363 C CA . VAL A 1 179 ? 4.018 -3.534 12.720 1.00 98.31 179 VAL A CA 1
ATOM 1364 C C . VAL A 1 179 ? 3.194 -2.605 13.632 1.00 98.31 179 VAL A C 1
ATOM 1366 O O . VAL A 1 179 ? 2.297 -3.095 14.325 1.00 98.31 179 VAL A O 1
ATOM 1369 N N . PRO A 1 180 ? 3.452 -1.282 13.659 1.00 97.19 180 PRO A N 1
ATOM 1370 C CA . PRO A 1 180 ? 2.682 -0.349 14.484 1.00 97.19 180 PRO A CA 1
ATOM 1371 C C . PRO A 1 180 ? 1.189 -0.352 14.122 1.00 97.19 180 PRO A C 1
ATOM 1373 O O . PRO A 1 180 ? 0.821 -0.122 12.970 1.00 97.19 180 PRO A O 1
ATOM 1376 N N . ARG A 1 181 ? 0.315 -0.599 15.105 1.00 96.50 181 ARG A N 1
ATOM 1377 C CA . ARG A 1 181 ? -1.144 -0.759 14.924 1.00 96.50 181 ARG A CA 1
ATOM 1378 C C . ARG A 1 181 ? -1.805 0.467 14.295 1.00 96.50 181 ARG A C 1
ATOM 1380 O O . ARG A 1 181 ? -2.785 0.330 13.564 1.00 96.50 181 ARG A O 1
ATOM 1387 N N . GLU A 1 182 ? -1.290 1.642 14.617 1.00 94.88 182 GLU A N 1
ATOM 1388 C CA . GLU A 1 182 ? -1.724 2.948 14.131 1.00 94.88 182 GLU A CA 1
ATOM 1389 C C . GLU A 1 182 ? -1.372 3.205 12.656 1.00 94.88 182 GLU A C 1
ATOM 1391 O O . GLU A 1 182 ? -1.919 4.126 12.053 1.00 94.88 182 GLU A O 1
ATOM 1396 N N . GLY A 1 183 ? -0.496 2.378 12.075 1.00 95.75 183 GLY A N 1
ATOM 1397 C CA . GLY A 1 183 ? -0.119 2.406 10.663 1.00 95.75 183 GLY A CA 1
ATOM 1398 C C . GLY A 1 183 ? -0.651 1.220 9.851 1.00 95.75 183 GLY A C 1
ATOM 1399 O O . GLY A 1 183 ? -0.249 1.058 8.701 1.00 95.75 183 GLY A O 1
ATOM 1400 N N . VAL A 1 184 ? -1.511 0.369 10.423 1.00 97.88 184 VAL A N 1
ATOM 1401 C CA . VAL A 1 184 ? -2.104 -0.789 9.729 1.00 97.88 184 VAL A CA 1
ATOM 1402 C C . VAL A 1 184 ? -3.526 -0.477 9.293 1.00 97.88 184 VAL A C 1
ATOM 1404 O O . VAL A 1 184 ? -4.343 -0.018 10.097 1.00 97.88 184 VAL A O 1
ATOM 1407 N N . LEU A 1 185 ? -3.827 -0.753 8.024 1.00 97.62 185 LEU A N 1
ATOM 1408 C CA . LEU A 1 185 ? -5.117 -0.450 7.411 1.00 97.62 185 LEU A CA 1
ATOM 1409 C C . LEU A 1 185 ? -5.617 -1.634 6.584 1.00 97.62 185 LEU A C 1
ATOM 1411 O O . LEU A 1 185 ? -4.812 -2.433 6.120 1.00 97.62 185 LEU A O 1
ATOM 1415 N N . ILE A 1 186 ? -6.929 -1.741 6.385 1.00 97.94 186 ILE A N 1
ATOM 1416 C CA . ILE A 1 186 ? -7.546 -2.791 5.563 1.00 97.94 186 ILE A CA 1
ATOM 1417 C C . ILE A 1 186 ? -8.056 -2.214 4.240 1.00 97.94 186 ILE A C 1
ATOM 1419 O O . ILE A 1 186 ? -8.623 -1.123 4.223 1.00 97.94 186 ILE A O 1
ATOM 1423 N N . ASP A 1 187 ? -7.867 -2.938 3.137 1.00 96.81 187 ASP A N 1
ATOM 1424 C CA . ASP A 1 187 ? -8.343 -2.552 1.801 1.00 96.81 187 ASP A CA 1
ATOM 1425 C C . ASP A 1 187 ? -9.150 -3.709 1.182 1.00 96.81 187 ASP A C 1
ATOM 1427 O O . ASP A 1 187 ? -8.605 -4.794 0.948 1.00 96.81 187 ASP A O 1
ATOM 1431 N N . PRO A 1 188 ? -10.444 -3.527 0.860 1.00 95.31 188 PRO A N 1
ATOM 1432 C CA . PRO A 1 188 ? -11.190 -4.537 0.120 1.00 95.31 188 PRO A CA 1
ATOM 1433 C C . PRO A 1 188 ? -10.651 -4.787 -1.290 1.00 95.31 188 PRO A C 1
ATOM 1435 O O . PRO A 1 188 ? -11.099 -5.743 -1.922 1.00 95.31 188 PRO A O 1
ATOM 1438 N N . ALA A 1 189 ? -9.774 -3.926 -1.811 1.00 90.81 189 ALA A N 1
ATOM 1439 C CA . ALA A 1 189 ? -9.243 -3.922 -3.167 1.00 90.81 189 ALA A CA 1
ATOM 1440 C C . ALA A 1 189 ? -10.364 -4.174 -4.185 1.00 90.81 189 ALA A C 1
ATOM 1442 O O . ALA A 1 189 ? -10.472 -5.229 -4.821 1.00 90.81 189 ALA A O 1
ATOM 1443 N N . ILE A 1 190 ? -11.282 -3.209 -4.265 1.00 88.00 190 ILE A N 1
ATOM 1444 C CA . ILE A 1 190 ? -12.387 -3.230 -5.225 1.00 88.00 190 ILE A CA 1
ATOM 1445 C C . ILE A 1 190 ? -11.835 -3.355 -6.651 1.00 88.00 190 ILE A C 1
ATOM 1447 O O . ILE A 1 190 ? -10.737 -2.893 -6.949 1.00 88.00 190 ILE A O 1
ATOM 1451 N N . ASP A 1 191 ? -12.578 -4.050 -7.517 1.00 80.50 191 ASP A N 1
ATOM 1452 C CA . ASP A 1 191 ? -12.170 -4.433 -8.875 1.00 80.50 191 ASP A CA 1
ATOM 1453 C C . ASP A 1 191 ? -10.935 -5.354 -8.951 1.00 80.50 191 ASP A C 1
ATOM 1455 O O . ASP A 1 191 ? -10.470 -5.688 -10.043 1.00 80.50 191 ASP A O 1
ATOM 1459 N N . PHE A 1 192 ? -10.449 -5.848 -7.808 1.00 85.12 192 PHE A N 1
ATOM 1460 C CA . PHE A 1 192 ? -9.343 -6.792 -7.714 1.00 85.12 192 PHE A CA 1
ATOM 1461 C C . PHE A 1 192 ? -9.812 -8.138 -7.170 1.00 85.12 192 PHE A C 1
ATOM 1463 O O . PHE A 1 192 ? -10.376 -8.218 -6.077 1.00 85.12 192 PHE A O 1
ATOM 1470 N N . GLY A 1 193 ? -9.655 -9.211 -7.952 1.00 86.81 193 GLY A N 1
ATOM 1471 C CA . GLY A 1 193 ? -10.209 -10.516 -7.567 1.00 86.81 193 GLY A CA 1
ATOM 1472 C C . GLY A 1 193 ? -11.737 -10.561 -7.553 1.00 86.81 193 GLY A C 1
ATOM 1473 O O . GLY A 1 193 ? -12.313 -11.494 -7.003 1.00 86.81 193 GLY A O 1
ATOM 1474 N N . LYS A 1 194 ? -12.417 -9.543 -8.095 1.00 91.44 194 LYS A N 1
ATOM 1475 C CA . LYS A 1 194 ? -13.861 -9.329 -7.933 1.00 91.44 194 LYS A CA 1
ATOM 1476 C C . LYS A 1 194 ? -14.497 -8.895 -9.242 1.00 91.44 194 LYS A C 1
ATOM 1478 O O . LYS A 1 194 ? -13.866 -8.260 -10.081 1.00 91.44 194 LYS A O 1
ATOM 1483 N N . ASN A 1 195 ? -15.759 -9.261 -9.427 1.00 90.38 195 ASN A N 1
ATOM 1484 C CA . ASN A 1 195 ? -16.585 -8.723 -10.500 1.00 90.38 195 ASN A CA 1
ATOM 1485 C C . ASN A 1 195 ? -17.346 -7.471 -10.027 1.00 90.38 195 ASN A C 1
ATOM 1487 O O . ASN A 1 195 ? -17.431 -7.189 -8.836 1.00 90.38 195 ASN A O 1
ATOM 1491 N N . THR A 1 196 ? -17.965 -6.743 -10.960 1.00 89.81 196 THR A N 1
ATOM 1492 C CA . THR A 1 196 ? -18.685 -5.498 -10.639 1.00 89.81 196 THR A CA 1
ATOM 1493 C C . THR A 1 196 ? -19.792 -5.672 -9.597 1.00 89.81 196 THR A C 1
ATOM 1495 O O . THR A 1 196 ? -19.986 -4.775 -8.788 1.00 89.81 196 THR A O 1
ATOM 1498 N N . TYR A 1 197 ? -20.521 -6.793 -9.596 1.00 92.06 197 TYR A N 1
ATOM 1499 C CA . TYR A 1 197 ? -21.574 -7.018 -8.602 1.00 92.06 197 TYR A CA 1
ATOM 1500 C C . TYR A 1 197 ? -20.974 -7.142 -7.197 1.00 92.06 197 TYR A C 1
ATOM 1502 O O . TYR A 1 197 ? -21.405 -6.445 -6.289 1.00 92.06 197 TYR A O 1
ATOM 1510 N N . GLN A 1 198 ? -19.921 -7.947 -7.054 1.00 94.25 198 GLN A N 1
ATOM 1511 C CA . GLN A 1 198 ? -19.188 -8.121 -5.797 1.00 94.25 198 GLN A CA 1
ATOM 1512 C C . GLN A 1 198 ? -18.577 -6.801 -5.304 1.00 94.25 198 GLN A C 1
ATOM 1514 O O . GLN A 1 198 ? -18.638 -6.475 -4.125 1.00 94.25 198 GLN A O 1
ATOM 1519 N N . SER A 1 199 ? -18.028 -6.005 -6.219 1.00 92.88 199 SER A N 1
ATOM 1520 C CA . SER A 1 199 ? -17.509 -4.669 -5.927 1.00 92.88 199 SER A CA 1
ATOM 1521 C C . SER A 1 199 ? -18.585 -3.703 -5.422 1.00 92.88 199 SER A C 1
ATOM 1523 O O . SER A 1 199 ? -18.361 -2.997 -4.442 1.00 92.88 199 SER A O 1
ATOM 1525 N N . LEU A 1 200 ? -19.770 -3.698 -6.039 1.00 93.62 200 LEU A N 1
ATOM 1526 C CA . LEU A 1 200 ? -20.906 -2.902 -5.566 1.00 93.62 200 LEU A CA 1
ATOM 1527 C C . LEU A 1 200 ? -21.466 -3.416 -4.235 1.00 93.62 200 LEU A C 1
ATOM 1529 O O . LEU A 1 200 ? -21.913 -2.614 -3.420 1.00 93.62 200 LEU A O 1
ATOM 1533 N N . GLU A 1 201 ? -21.433 -4.727 -4.004 1.00 95.62 201 GLU A N 1
ATOM 1534 C CA . GLU A 1 201 ? -21.861 -5.328 -2.742 1.00 95.62 201 GLU A CA 1
ATOM 1535 C C . GLU A 1 201 ? -20.971 -4.882 -1.577 1.00 95.62 201 GLU A C 1
ATOM 1537 O O . GLU A 1 201 ? -21.493 -4.448 -0.551 1.00 95.62 201 GLU A O 1
ATOM 1542 N N . ILE A 1 202 ? -19.646 -4.873 -1.768 1.00 95.50 202 ILE A N 1
ATOM 1543 C CA . ILE A 1 202 ? -18.697 -4.312 -0.793 1.00 95.50 202 ILE A CA 1
ATOM 1544 C C . ILE A 1 202 ? -19.006 -2.842 -0.518 1.00 95.50 202 ILE A C 1
ATOM 1546 O O . ILE A 1 202 ? -19.080 -2.447 0.640 1.00 95.50 202 ILE A O 1
ATOM 1550 N N . LEU A 1 203 ? -19.231 -2.029 -1.556 1.00 93.81 203 LEU A N 1
ATOM 1551 C CA . LEU A 1 203 ? -19.582 -0.615 -1.368 1.00 93.81 203 LEU A CA 1
ATOM 1552 C C . LEU A 1 203 ? -20.884 -0.447 -0.576 1.00 93.81 203 LEU A C 1
ATOM 1554 O O . LEU A 1 203 ? -20.964 0.406 0.303 1.00 93.81 203 LEU A O 1
ATOM 1558 N N . GLY A 1 204 ? -21.896 -1.270 -0.864 1.00 96.00 204 GLY A N 1
ATOM 1559 C CA . GLY A 1 204 ? -23.180 -1.247 -0.162 1.00 96.00 204 GLY A CA 1
ATOM 1560 C C . GLY A 1 204 ? -23.096 -1.684 1.303 1.00 96.00 204 GLY A C 1
ATOM 1561 O O . GLY A 1 204 ? -23.954 -1.300 2.095 1.00 96.00 204 GLY A O 1
ATOM 1562 N N . ARG A 1 205 ? -22.065 -2.454 1.664 1.00 97.25 205 ARG A N 1
ATOM 1563 C CA . ARG A 1 205 ? -21.830 -3.009 3.007 1.00 97.25 205 ARG A CA 1
ATOM 1564 C C . ARG A 1 205 ? -20.535 -2.487 3.641 1.00 97.25 205 ARG A C 1
ATOM 1566 O O . ARG A 1 205 ? -20.029 -3.080 4.587 1.00 97.25 205 ARG A O 1
ATOM 1573 N N . LEU A 1 206 ? -20.019 -1.347 3.171 1.00 95.00 206 LEU A N 1
ATOM 1574 C CA . LEU A 1 206 ? -18.754 -0.766 3.642 1.00 95.00 206 LEU A CA 1
ATOM 1575 C C . LEU A 1 206 ? -18.742 -0.513 5.158 1.00 95.00 206 LEU A C 1
ATOM 1577 O O . LEU A 1 206 ? -17.699 -0.636 5.796 1.00 95.00 206 LEU A O 1
ATOM 1581 N N . GLN A 1 207 ? -19.906 -0.216 5.745 1.00 96.75 207 GLN A N 1
ATOM 1582 C CA . GLN A 1 207 ? -20.042 -0.043 7.190 1.00 96.75 207 GLN A CA 1
ATOM 1583 C C . GLN A 1 207 ? -19.583 -1.285 7.970 1.00 96.75 207 GLN A C 1
ATOM 1585 O O . GLN A 1 207 ? -18.953 -1.133 9.007 1.00 96.75 207 GLN A O 1
ATOM 1590 N N . GLU A 1 208 ? -19.800 -2.497 7.449 1.00 98.12 208 GLU A N 1
ATOM 1591 C CA . GLU A 1 208 ? -19.347 -3.731 8.107 1.00 98.12 208 GLU A CA 1
ATOM 1592 C C . GLU A 1 208 ? -17.816 -3.804 8.195 1.00 98.12 208 GLU A C 1
ATOM 1594 O O . GLU A 1 208 ? -17.286 -4.310 9.180 1.00 98.12 208 GLU A O 1
ATOM 1599 N N . MET A 1 209 ? -17.093 -3.255 7.210 1.00 96.75 209 MET A N 1
ATOM 1600 C CA . MET A 1 209 ? -15.632 -3.144 7.279 1.00 96.75 209 MET A CA 1
ATOM 1601 C C . MET A 1 209 ? -15.194 -2.090 8.297 1.00 96.75 209 MET A C 1
ATOM 1603 O O . MET A 1 209 ? -14.261 -2.329 9.059 1.00 96.75 209 MET A O 1
ATOM 1607 N N . ILE A 1 210 ? -15.872 -0.941 8.339 1.00 95.12 210 ILE A N 1
ATOM 1608 C CA . ILE A 1 210 ? -15.585 0.136 9.300 1.00 95.12 210 ILE A CA 1
ATOM 1609 C C . ILE A 1 210 ? -15.806 -0.350 10.740 1.00 95.12 210 ILE A C 1
ATOM 1611 O O . ILE A 1 210 ? -14.985 -0.083 11.620 1.00 95.12 210 ILE A O 1
ATOM 1615 N N . ASP A 1 211 ? -16.870 -1.119 10.973 1.00 97.25 211 ASP A N 1
ATOM 1616 C CA . ASP A 1 211 ? -17.244 -1.647 12.289 1.00 97.25 211 ASP A CA 1
ATOM 1617 C C . ASP A 1 211 ? -16.218 -2.653 12.852 1.00 97.25 211 ASP A C 1
ATOM 1619 O O . ASP A 1 211 ? -16.246 -2.959 14.045 1.00 97.25 211 ASP A O 1
ATOM 1623 N N . THR A 1 212 ? -15.257 -3.122 12.041 1.00 97.38 212 THR A N 1
ATOM 1624 C CA . THR A 1 212 ? -14.116 -3.928 12.520 1.00 97.38 212 THR A CA 1
ATOM 1625 C C . THR A 1 212 ? -13.143 -3.133 13.401 1.00 97.38 212 THR A C 1
ATOM 1627 O O . THR A 1 212 ? -12.328 -3.724 14.111 1.00 97.38 212 THR A O 1
ATOM 1630 N N . GLY A 1 213 ? -13.194 -1.796 13.357 1.00 95.38 213 GLY A N 1
ATOM 1631 C CA . GLY A 1 213 ? -12.275 -0.913 14.081 1.00 95.38 213 GLY A CA 1
ATOM 1632 C C . GLY A 1 213 ? -10.891 -0.763 13.433 1.00 95.38 213 GLY A C 1
ATOM 1633 O O . GLY A 1 213 ? -9.991 -0.153 14.023 1.00 95.38 213 GLY A O 1
ATOM 1634 N N . TRP A 1 214 ? -10.686 -1.308 12.233 1.00 96.31 214 TRP A N 1
ATOM 1635 C CA . TRP A 1 214 ? -9.508 -1.026 11.415 1.00 96.31 214 TRP A CA 1
ATOM 1636 C C . TRP A 1 214 ? -9.780 0.155 10.472 1.00 96.31 214 TRP A C 1
ATOM 1638 O O . TRP A 1 214 ? -10.868 0.240 9.903 1.00 96.31 214 TRP A O 1
ATOM 1648 N N . PRO A 1 215 ? -8.813 1.069 10.274 1.00 95.44 215 PRO A N 1
ATOM 1649 C CA . PRO A 1 215 ? -8.911 2.082 9.228 1.00 95.44 215 PRO A CA 1
ATOM 1650 C C . PRO A 1 215 ? -9.092 1.432 7.851 1.00 95.44 215 PRO A C 1
ATOM 1652 O O . PRO A 1 215 ? -8.358 0.500 7.517 1.00 95.44 215 PRO A O 1
ATOM 1655 N N . VAL A 1 216 ? -10.037 1.929 7.049 1.00 95.56 216 VAL A N 1
ATOM 1656 C CA . VAL A 1 216 ? -10.364 1.351 5.735 1.00 95.56 216 VAL A CA 1
ATOM 1657 C C . VAL A 1 216 ? -9.819 2.224 4.603 1.00 95.56 216 VAL A C 1
ATOM 1659 O O . VAL A 1 216 ? -10.214 3.388 4.475 1.00 95.56 216 VAL A O 1
ATOM 1662 N N . LEU A 1 217 ? -8.935 1.657 3.774 1.00 94.38 217 LEU A N 1
ATOM 1663 C CA . LEU A 1 217 ? -8.516 2.219 2.484 1.00 94.38 217 LEU A CA 1
ATOM 1664 C C . LEU A 1 217 ? -9.584 1.879 1.456 1.00 94.38 217 LEU A C 1
ATOM 1666 O O . LEU A 1 217 ? -9.942 0.717 1.317 1.00 94.38 217 LEU A O 1
ATOM 1670 N N . MET A 1 218 ? -10.062 2.863 0.699 1.00 88.69 218 MET A N 1
ATOM 1671 C CA . MET A 1 218 ? -10.887 2.598 -0.480 1.00 88.69 218 MET A CA 1
ATOM 1672 C C . MET A 1 218 ? -10.268 3.224 -1.720 1.00 88.69 218 MET A C 1
ATOM 1674 O O . MET A 1 218 ? -10.354 4.436 -1.925 1.00 88.69 218 MET A O 1
ATOM 1678 N N . ALA A 1 219 ? -9.671 2.396 -2.574 1.00 79.25 219 ALA A N 1
ATOM 1679 C CA . ALA A 1 219 ? -9.240 2.815 -3.898 1.00 79.25 219 ALA A CA 1
ATOM 1680 C C . ALA A 1 219 ? -10.355 2.596 -4.920 1.00 79.25 219 ALA A C 1
ATOM 1682 O O . ALA A 1 219 ? -10.724 1.464 -5.220 1.00 79.25 219 ALA A O 1
ATOM 1683 N N . MET A 1 220 ? -10.881 3.690 -5.476 1.00 66.12 220 MET A N 1
ATOM 1684 C CA . MET A 1 220 ? -11.884 3.641 -6.538 1.00 66.12 220 MET A CA 1
ATOM 1685 C C . MET A 1 220 ? -11.265 4.154 -7.839 1.00 66.12 220 MET A C 1
ATOM 1687 O O . MET A 1 220 ? -10.832 5.299 -7.931 1.00 66.12 220 MET A O 1
ATOM 1691 N N . SER A 1 221 ? -11.189 3.302 -8.863 1.00 53.31 221 SER A N 1
ATOM 1692 C CA . SER A 1 221 ? -10.791 3.741 -10.204 1.00 53.31 221 SER A CA 1
ATOM 1693 C C . SER A 1 221 ? -12.000 4.289 -10.960 1.00 53.31 221 SER A C 1
ATOM 1695 O O . SER A 1 221 ? -13.094 3.732 -10.912 1.00 53.31 221 SER A O 1
ATOM 1697 N N . THR A 1 222 ? -11.798 5.362 -11.724 1.00 44.84 222 THR A N 1
ATOM 1698 C CA . THR A 1 222 ? -12.827 5.949 -12.596 1.00 44.84 222 THR A CA 1
ATOM 1699 C C . THR A 1 222 ? -13.014 5.195 -13.923 1.00 44.84 222 THR A C 1
ATOM 1701 O O . THR A 1 222 ? -13.863 5.584 -14.725 1.00 44.84 222 THR A O 1
ATOM 1704 N N . THR A 1 223 ? -12.264 4.111 -14.191 1.00 34.00 223 THR A N 1
ATOM 1705 C CA . THR A 1 223 ? -12.325 3.384 -15.476 1.00 34.00 223 THR A CA 1
ATOM 1706 C C . THR A 1 223 ? -12.428 1.865 -15.327 1.00 34.00 223 THR A C 1
ATOM 1708 O O . THR A 1 223 ? -11.594 1.210 -14.714 1.00 34.00 223 THR A O 1
ATOM 1711 N N . ARG A 1 224 ? -13.448 1.286 -15.977 1.00 39.97 224 ARG A N 1
ATOM 1712 C CA . ARG A 1 224 ? -13.767 -0.150 -15.987 1.00 39.97 224 ARG A CA 1
ATOM 1713 C C . ARG A 1 224 ? -13.195 -0.856 -17.229 1.00 39.97 224 ARG A C 1
ATOM 1715 O O . ARG A 1 224 ? -13.962 -1.402 -18.013 1.00 39.97 224 ARG A O 1
ATOM 1722 N N . THR A 1 225 ? -11.879 -0.828 -17.448 1.00 29.19 225 THR A N 1
ATOM 1723 C CA . THR A 1 225 ? -11.213 -1.578 -18.541 1.00 29.19 225 THR A CA 1
ATOM 1724 C C . THR A 1 225 ? -9.724 -1.770 -18.245 1.00 29.19 225 THR A C 1
ATOM 1726 O O . THR A 1 225 ? -8.979 -0.810 -18.377 1.00 29.19 225 THR A O 1
ATOM 1729 N N . SER A 1 226 ? -9.317 -2.980 -17.833 1.00 33.91 226 SER A N 1
ATOM 1730 C CA . SER A 1 226 ? -8.006 -3.656 -18.033 1.00 33.91 226 SER A CA 1
ATOM 1731 C C . SER A 1 226 ? -6.688 -2.849 -18.102 1.00 33.91 226 SER A C 1
ATOM 1733 O O . SER A 1 226 ? -5.703 -3.308 -18.671 1.00 33.91 226 SER A O 1
ATOM 1735 N N . SER A 1 227 ? -6.612 -1.678 -17.493 1.00 31.47 227 SER A N 1
ATOM 1736 C CA . SER A 1 227 ? -5.377 -0.956 -17.207 1.00 31.47 227 SER A CA 1
ATOM 1737 C C . SER A 1 227 ? -5.666 -0.148 -15.957 1.00 31.47 227 SER A C 1
ATOM 1739 O O . SER A 1 227 ? -6.331 0.883 -16.037 1.00 31.47 227 SER A O 1
ATOM 1741 N N . ALA A 1 228 ? -5.276 -0.672 -14.796 1.00 32.53 228 ALA A N 1
ATOM 1742 C CA . ALA A 1 228 ? -5.564 -0.079 -13.497 1.00 32.53 228 ALA A CA 1
ATOM 1743 C C . ALA A 1 228 ? -4.924 1.317 -13.380 1.00 32.53 228 ALA A C 1
ATOM 1745 O O . ALA A 1 228 ? -3.826 1.480 -12.859 1.00 32.53 228 ALA A O 1
ATOM 1746 N N . ARG A 1 229 ? -5.614 2.346 -13.877 1.00 35.09 229 ARG A N 1
ATOM 1747 C CA . ARG A 1 229 ? -5.380 3.737 -13.501 1.00 35.09 229 ARG A CA 1
ATOM 1748 C C . ARG A 1 229 ? -6.237 3.992 -12.273 1.00 35.09 229 ARG A C 1
ATOM 1750 O O . ARG A 1 229 ? -7.433 4.256 -12.374 1.00 35.09 229 ARG A O 1
ATOM 1757 N N . ARG A 1 230 ? -5.633 3.828 -11.100 1.00 42.44 230 ARG A N 1
ATOM 1758 C CA . ARG A 1 230 ? -6.219 4.266 -9.833 1.00 42.44 230 ARG A CA 1
ATOM 1759 C C . ARG A 1 230 ? -6.143 5.798 -9.805 1.00 42.44 230 ARG A C 1
ATOM 1761 O O . ARG A 1 230 ? -5.079 6.359 -10.047 1.00 42.44 230 ARG A O 1
ATOM 1768 N N . SER A 1 231 ? -7.267 6.473 -9.591 1.00 35.44 231 SER A N 1
ATOM 1769 C CA . SER A 1 231 ? -7.329 7.935 -9.497 1.00 35.44 231 SER A CA 1
ATOM 1770 C C . SER A 1 231 ? -8.175 8.294 -8.281 1.00 35.44 231 SER A C 1
ATOM 1772 O O . SER A 1 231 ? -9.391 8.147 -8.345 1.00 35.44 231 SER A O 1
ATOM 1774 N N . ALA A 1 232 ? -7.499 8.754 -7.225 1.00 34.72 232 ALA A N 1
ATOM 1775 C CA . ALA A 1 232 ? -8.018 9.147 -5.913 1.00 34.72 232 ALA A CA 1
ATOM 1776 C C . ALA A 1 232 ? -8.677 8.021 -5.088 1.00 34.72 232 ALA A C 1
ATOM 1778 O O . ALA A 1 232 ? -9.709 7.458 -5.446 1.00 34.72 232 ALA A O 1
ATOM 1779 N N . SER A 1 233 ? -8.078 7.732 -3.933 1.00 43.97 233 SER A N 1
ATOM 1780 C CA . SER A 1 233 ? -8.632 6.860 -2.896 1.00 43.97 233 SER A CA 1
ATOM 1781 C C . SER A 1 233 ? -8.991 7.683 -1.659 1.00 43.97 233 SER A C 1
ATOM 1783 O O . SER A 1 233 ? -8.193 8.504 -1.200 1.00 43.97 233 SER A O 1
ATOM 1785 N N . SER A 1 234 ? -10.201 7.477 -1.137 1.00 38.00 234 SER A N 1
ATOM 1786 C CA . SER A 1 234 ? -10.723 8.164 0.048 1.00 38.00 234 SER A CA 1
ATOM 1787 C C . SER A 1 234 ? -10.826 7.184 1.210 1.00 38.00 234 SER A C 1
ATOM 1789 O O . SER A 1 234 ? -11.459 6.141 1.073 1.00 38.00 234 SER A O 1
ATOM 1791 N N . TRP A 1 235 ? -10.242 7.516 2.353 1.00 42.06 235 TRP A N 1
ATOM 1792 C CA . TRP A 1 235 ? -10.312 6.689 3.562 1.00 42.06 235 TRP A CA 1
ATOM 1793 C C . TRP A 1 235 ? -11.575 7.019 4.354 1.00 42.06 235 TRP A C 1
ATOM 1795 O O . TRP A 1 235 ? -11.850 8.193 4.551 1.00 42.06 235 TRP A O 1
ATOM 1805 N N . THR A 1 236 ? -12.346 6.053 4.848 1.00 31.77 236 THR A N 1
ATOM 1806 C CA . THR A 1 236 ? -13.552 6.365 5.643 1.00 31.77 236 THR A CA 1
ATOM 1807 C C . THR A 1 236 ? -13.549 5.644 6.977 1.00 31.77 236 THR A C 1
ATOM 1809 O O . THR A 1 236 ? -13.371 4.432 7.028 1.00 31.77 236 THR A O 1
ATOM 1812 N N . THR A 1 237 ? -13.823 6.388 8.044 1.00 36.28 237 THR A N 1
ATOM 1813 C CA . THR A 1 237 ? -14.234 5.855 9.346 1.00 36.28 237 THR A CA 1
ATOM 1814 C C . THR A 1 237 ? -15.513 6.569 9.766 1.00 36.28 237 THR A C 1
ATOM 1816 O O . THR A 1 237 ? -15.619 7.779 9.547 1.00 36.28 237 THR A O 1
ATOM 1819 N N . GLY A 1 238 ? -16.472 5.819 10.311 1.00 36.09 238 GLY A N 1
ATOM 1820 C CA . GLY A 1 238 ? -17.707 6.358 10.892 1.00 36.09 238 GLY A CA 1
ATOM 1821 C C . GLY A 1 238 ? -17.465 7.181 12.150 1.00 36.09 238 GLY A C 1
ATOM 1822 O O . GLY A 1 238 ? -16.401 7.002 12.787 1.00 36.09 238 GLY A O 1
#

Secondary structure (DSSP, 8-state):
-EEEEETTEEEEESS--EEEEEE-PPPTT---HHHHHHHHHHHHHHHHHHTT-SEEEEESS-SSS-S---HHHHHHHHHHHHHHHHHH-TTSEEEEE---HHHHHHHHHHT--EEEETTTT-STTHHHHHHHHT-EEEEE--TTPPTT----S---SSHHHHHHHHHHHHHHHHHHTT--GGGEEEE--TTSS--HHHHHHHHHTHHHHHTTTS-B--B--S--SSS-----EE-B--

Radius of gyration: 16.7 Å; Cα contacts (8 Å, |Δi|>4): 473; chains: 1; bounding box: 39×39×42 Å

pLDDT: mean 87.55, std 17.71, range [29.19, 98.81]

Foldseek 3Di:
DQWFDFLRQIDDDPFWAKEFEAELEDDPPDPPDPVVSLVVSVVSLVVCVVVPHQAYEYEDDFQAADDDQDLVSSCVRGLVNLLVCCVVPVNRAYEYADLDLSNLLVSLVSPHREYEDQPQNLPVCNLVSLQVSLHAYEREDQLNDDGNYAADPQDDPQLQVVQLVSSVVSLVVSVVSRRDNSRYAYEPSQNHSDDPVSSVSCVVVVVVNLVVVGWYKYFDDPDDDRGDPGGMITIDHD

Organism: NCBI:txid95161

Mean predicted aligned error: 6.19 Å

Nearest PDB structures (foldseek):
  6day-assembly2_D  TM=8.933E-01  e=2.790E-18  Xanthomonas albilineans GPE PC73
  1ajz-assembly1_A  TM=9.100E-01  e=2.303E-17  Escherichia coli
  3tzf-assembly1_A  TM=9.009E-01  e=8.678E-17  Yersinia pestis
  6day-assembly2_B  TM=8.837E-01  e=2.041E-17  Xanthomonas albilineans GPE PC73
  5usw-assembly1_A  TM=8.479E-01  e=1.406E-16  Aliivibrio fischeri ES114